Protein AF-A0A418B7U6-F1 (afdb_monomer_lite)

Foldseek 3Di:
DDDPVVVWFLQWAWDADLVRRDTDTQVVVPADRPQQCGRDPVVVQVVVQVVFQKKFWFAQACPVPFDWPDPVLHSDDDDQHAARWTWMAGADPQQFGKTKTKNQHCPPPLVLVPDPDDRSIDDSPPRPGSPPVDRMDMDMFAAGQVLVQLVLQLLLQNLTGFLLITPPCVVSGIHPSLLPPPCVPRSNSLNHNNVPRDHDAWDKDWGAGPPNGDIDIDTRHHRPDLDDPQLCVCVVVVHWDPQCQPDDDPDRHSDPDDPRDSVPQPDDQHDPDPVQDADPVRHHPDDNRDPDDRD

pLDDT: mean 74.55, std 20.21, range [31.58, 98.06]

Organism: NCBI:txid157072

Structure (mmCIF, N/CA/C/O backbone):
data_AF-A0A418B7U6-F1
#
_entry.id   AF-A0A418B7U6-F1
#
loop_
_atom_site.group_PDB
_atom_site.id
_atom_site.type_symbol
_atom_site.label_atom_id
_atom_site.label_alt_id
_atom_site.label_comp_id
_atom_site.label_asym_id
_atom_site.label_entity_id
_atom_site.label_seq_id
_atom_site.pdbx_PDB_ins_code
_atom_site.Cartn_x
_atom_site.Cartn_y
_atom_site.Cartn_z
_atom_site.occupancy
_atom_site.B_iso_or_equiv
_atom_site.auth_seq_id
_atom_site.auth_comp_id
_atom_site.auth_asym_id
_atom_site.auth_atom_id
_atom_site.pdbx_PDB_model_num
ATOM 1 N N . MET A 1 1 ? -16.652 -14.795 -24.280 1.00 36.53 1 MET A N 1
ATOM 2 C CA . MET A 1 1 ? -15.277 -14.368 -24.606 1.00 36.53 1 MET A CA 1
ATOM 3 C C . MET A 1 1 ? -15.411 -13.104 -25.413 1.00 36.53 1 MET A C 1
ATOM 5 O O . MET A 1 1 ? -15.865 -13.177 -26.546 1.00 36.53 1 MET A O 1
ATOM 9 N N . ASP A 1 2 ? -15.119 -11.969 -24.799 1.00 31.58 2 ASP A N 1
ATOM 10 C CA . ASP A 1 2 ? -15.288 -10.673 -25.453 1.00 31.58 2 ASP A CA 1
ATOM 11 C C . ASP A 1 2 ? -14.258 -10.501 -26.565 1.00 31.58 2 ASP A C 1
ATOM 13 O O . ASP A 1 2 ? -13.140 -11.033 -26.479 1.00 31.58 2 ASP A O 1
ATOM 17 N N . ALA A 1 3 ? -14.649 -9.788 -27.621 1.00 33.84 3 ALA A N 1
ATOM 18 C CA . ALA A 1 3 ? -13.766 -9.512 -28.742 1.00 33.84 3 ALA A CA 1
ATOM 19 C C . ALA A 1 3 ? -12.498 -8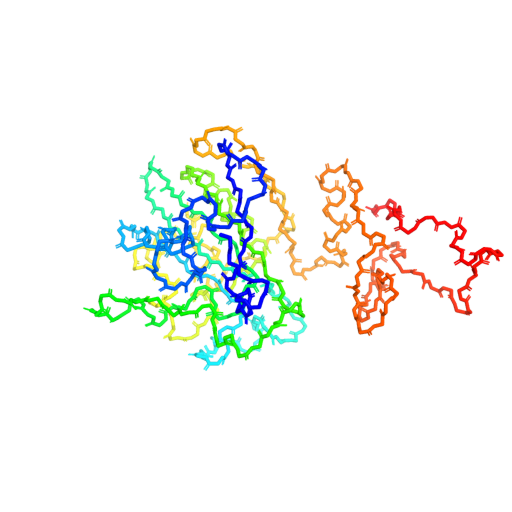.795 -28.228 1.00 33.84 3 ALA A C 1
ATOM 21 O O . ALA A 1 3 ? -12.595 -7.963 -27.324 1.00 33.84 3 ALA A O 1
ATOM 22 N N . PRO A 1 4 ? -11.302 -9.068 -28.787 1.00 38.28 4 PRO A N 1
ATOM 23 C CA . PRO A 1 4 ? -10.053 -8.398 -28.402 1.00 38.28 4 PRO A CA 1
ATOM 24 C C . PRO A 1 4 ? -10.154 -6.865 -28.388 1.00 38.28 4 PRO A C 1
ATOM 26 O O . PRO A 1 4 ? -9.435 -6.198 -27.651 1.00 38.28 4 PRO A O 1
ATOM 29 N N . GLU A 1 5 ? -11.087 -6.317 -29.166 1.00 36.34 5 GLU A N 1
ATOM 30 C CA . GLU A 1 5 ? -11.368 -4.894 -29.243 1.00 36.34 5 GLU A CA 1
ATOM 31 C C . GLU A 1 5 ? -12.156 -4.302 -28.061 1.00 36.34 5 GLU A C 1
ATOM 33 O O . GLU A 1 5 ? -12.198 -3.084 -27.937 1.00 36.34 5 GLU A O 1
ATOM 38 N N . GLU A 1 6 ? -12.743 -5.110 -27.178 1.00 37.28 6 GLU A N 1
ATOM 39 C CA . GLU A 1 6 ? -13.502 -4.644 -26.001 1.00 37.28 6 GLU A CA 1
ATOM 40 C C . GLU A 1 6 ? -12.658 -4.621 -24.713 1.00 37.28 6 GLU A C 1
ATOM 42 O O . GLU A 1 6 ? -13.115 -4.167 -23.666 1.00 37.28 6 GLU A O 1
ATOM 47 N N . ARG A 1 7 ? -11.390 -5.053 -24.781 1.00 43.69 7 ARG A N 1
ATOM 48 C CA . ARG A 1 7 ? -10.415 -5.006 -23.670 1.00 43.69 7 ARG A CA 1
ATOM 49 C C . ARG A 1 7 ? -9.748 -3.625 -23.506 1.00 43.69 7 ARG A C 1
ATOM 51 O O . ARG A 1 7 ? -8.732 -3.510 -22.830 1.00 43.69 7 ARG A O 1
ATOM 58 N N . LYS A 1 8 ? -10.304 -2.584 -24.141 1.00 39.34 8 LYS A N 1
ATOM 59 C CA . LYS A 1 8 ? -9.694 -1.260 -24.398 1.00 39.34 8 LYS A CA 1
ATOM 60 C C . LYS A 1 8 ? -9.838 -0.225 -23.261 1.00 39.34 8 LYS A C 1
ATOM 62 O O . LYS A 1 8 ? -9.786 0.976 -23.509 1.00 39.34 8 LYS A O 1
ATOM 67 N N . HIS A 1 9 ? -10.042 -0.652 -22.014 1.00 53.94 9 HIS A N 1
ATOM 68 C CA . HIS A 1 9 ? -10.147 0.264 -20.870 1.00 53.94 9 HIS A CA 1
ATOM 69 C C . HIS A 1 9 ? -9.228 -0.199 -19.734 1.00 53.94 9 HIS A C 1
ATOM 71 O O . HIS A 1 9 ? -9.274 -1.374 -19.359 1.00 53.94 9 HIS A O 1
ATOM 77 N N . GLY A 1 10 ? -8.423 0.719 -19.173 1.00 66.12 10 GLY A N 1
ATOM 78 C CA . GLY A 1 10 ? -7.358 0.490 -18.170 1.00 66.12 10 GLY A CA 1
ATOM 79 C C . GLY A 1 10 ? -7.794 -0.063 -16.803 1.00 66.12 10 GLY A C 1
ATOM 80 O O . GLY A 1 10 ? -7.081 0.073 -15.817 1.00 66.12 10 GLY A O 1
ATOM 81 N N . LEU A 1 11 ? -8.976 -0.674 -16.734 1.00 75.25 11 LEU A N 1
ATOM 82 C CA . LEU A 1 11 ? -9.589 -1.261 -15.543 1.00 75.25 11 LEU A CA 1
ATOM 83 C C . LEU A 1 11 ? -9.723 -2.788 -15.639 1.00 75.25 11 LEU A C 1
ATOM 85 O O . LEU A 1 11 ? -10.273 -3.413 -14.732 1.00 75.25 11 LEU A O 1
ATOM 89 N N . CYS A 1 12 ? -9.262 -3.393 -16.739 1.00 80.62 12 CYS A N 1
ATOM 90 C CA . CYS A 1 12 ? -9.121 -4.843 -16.856 1.00 80.62 12 CYS A CA 1
ATOM 91 C C . CYS A 1 12 ? -7.898 -5.312 -16.059 1.00 80.62 12 CYS A C 1
ATOM 93 O O . CYS A 1 12 ? -6.867 -4.643 -16.052 1.00 80.62 12 CYS A O 1
ATOM 95 N N . TYR A 1 13 ? -7.988 -6.476 -15.418 1.00 85.19 13 TYR A N 1
ATOM 96 C CA . TYR A 1 13 ? -6.919 -6.987 -14.560 1.00 85.19 13 TYR A CA 1
ATOM 97 C C . TYR A 1 13 ? -6.858 -8.513 -14.552 1.00 85.19 13 TYR A C 1
ATOM 99 O O . TYR A 1 13 ? -7.810 -9.216 -14.911 1.00 85.19 13 TYR A O 1
ATOM 107 N N . LEU A 1 14 ? -5.705 -9.014 -14.118 1.00 90.25 14 LEU A N 1
ATOM 108 C CA . LEU A 1 14 ? -5.541 -10.394 -13.694 1.00 90.25 14 LEU A CA 1
ATOM 109 C C . LEU A 1 14 ? -5.692 -10.467 -12.175 1.00 90.25 14 LEU A C 1
ATOM 111 O O . LEU A 1 14 ? -5.215 -9.593 -11.454 1.00 90.25 14 LEU A O 1
ATOM 115 N N . TYR A 1 15 ? -6.346 -11.518 -11.698 1.00 93.38 15 TYR A N 1
ATOM 116 C CA . TYR A 1 15 ? -6.628 -11.737 -10.287 1.00 93.38 15 TYR A CA 1
ATOM 117 C C . TYR A 1 15 ? -6.111 -13.096 -9.827 1.00 93.38 15 TYR A C 1
ATOM 119 O O . TYR A 1 15 ? -6.297 -14.108 -10.506 1.00 93.38 15 TYR A O 1
ATOM 127 N N . ALA A 1 16 ? -5.497 -13.106 -8.649 1.00 94.69 16 ALA A N 1
ATOM 128 C CA . ALA A 1 16 ? -5.144 -14.296 -7.894 1.00 94.69 16 ALA A CA 1
ATOM 129 C C . ALA A 1 16 ? -5.359 -14.016 -6.403 1.00 94.69 16 ALA A C 1
ATOM 131 O O . ALA A 1 16 ? -5.287 -12.870 -5.954 1.00 94.69 16 ALA A O 1
ATOM 132 N N . ASP A 1 17 ? -5.596 -15.075 -5.639 1.00 93.25 17 ASP A N 1
ATOM 133 C CA . ASP A 1 17 ? -5.752 -15.021 -4.189 1.00 93.25 17 ASP A CA 1
ATOM 134 C C . ASP A 1 17 ? -5.104 -16.251 -3.535 1.00 93.25 17 ASP A C 1
ATOM 136 O O . ASP A 1 17 ? -4.626 -17.158 -4.215 1.00 93.25 17 ASP A O 1
ATOM 140 N N . ALA A 1 18 ? -5.063 -16.293 -2.202 1.00 91.12 18 ALA A N 1
ATOM 141 C CA . ALA A 1 18 ? -4.419 -17.391 -1.479 1.00 91.12 18 ALA A CA 1
ATOM 142 C C . ALA A 1 18 ? -5.104 -18.762 -1.677 1.00 91.12 18 ALA A C 1
ATOM 144 O O . ALA A 1 18 ? -4.452 -19.791 -1.512 1.00 91.12 18 ALA A O 1
ATOM 145 N N . ASN A 1 19 ? -6.391 -18.793 -2.034 1.00 90.00 19 ASN A N 1
ATOM 146 C CA . ASN A 1 19 ? -7.126 -20.021 -2.349 1.00 90.00 19 ASN A CA 1
ATOM 147 C C . ASN A 1 19 ? -6.976 -20.414 -3.831 1.00 90.00 19 ASN A C 1
ATOM 149 O O . ASN A 1 19 ? -7.109 -21.587 -4.172 1.00 90.00 19 ASN A O 1
ATOM 153 N N . ASN A 1 20 ? -6.700 -19.446 -4.710 1.00 92.81 20 ASN A N 1
ATOM 154 C CA . ASN A 1 20 ? -6.510 -19.619 -6.148 1.00 92.81 20 ASN A CA 1
ATOM 155 C C . ASN A 1 20 ? -5.268 -18.831 -6.614 1.00 92.81 20 ASN A C 1
ATOM 157 O O . ASN A 1 20 ? -5.405 -17.726 -7.151 1.00 92.81 20 ASN A O 1
ATOM 161 N N . PRO A 1 21 ? -4.052 -19.383 -6.444 1.00 91.19 21 PRO A N 1
ATOM 162 C CA . PRO A 1 21 ? -2.797 -18.648 -6.636 1.00 91.19 21 PRO A CA 1
ATOM 163 C C . PRO A 1 21 ? -2.403 -18.442 -8.109 1.00 91.19 21 PRO A C 1
ATOM 165 O O . PRO A 1 21 ? -1.335 -17.911 -8.401 1.00 91.19 21 PRO A O 1
ATOM 168 N N . THR A 1 22 ? -3.237 -18.873 -9.054 1.00 94.62 22 THR A N 1
ATOM 169 C CA . THR A 1 22 ? -3.015 -18.669 -10.487 1.00 94.62 22 THR A CA 1
ATOM 170 C C . THR A 1 22 ? -3.731 -17.407 -10.945 1.00 94.62 22 THR A C 1
ATOM 172 O O . THR A 1 22 ? -4.933 -17.260 -10.724 1.00 94.62 22 THR A O 1
ATOM 175 N N . LEU A 1 23 ? -2.995 -16.526 -11.626 1.00 92.00 23 LEU A N 1
ATOM 176 C CA . LEU A 1 23 ? -3.558 -15.340 -12.263 1.00 92.00 23 LEU A CA 1
ATOM 177 C C . LEU A 1 23 ? -4.607 -15.745 -13.303 1.00 92.00 23 LEU A C 1
ATOM 179 O O . LEU A 1 23 ? -4.322 -16.497 -14.235 1.00 92.00 23 LEU A O 1
ATOM 183 N N . ARG A 1 24 ? -5.821 -15.226 -13.138 1.00 92.00 24 ARG A N 1
ATOM 184 C CA . ARG A 1 24 ? -6.962 -15.440 -14.034 1.00 92.00 24 ARG A CA 1
ATOM 185 C C . ARG A 1 24 ? -7.520 -14.102 -14.479 1.00 92.00 24 ARG A C 1
ATOM 187 O O . ARG A 1 24 ? -7.450 -13.124 -13.737 1.00 92.00 24 ARG A O 1
ATOM 194 N N . HIS A 1 25 ? -8.088 -14.050 -15.677 1.00 90.12 25 HIS A N 1
ATOM 195 C CA . HIS A 1 25 ? -8.781 -12.852 -16.126 1.00 90.12 25 HIS A CA 1
ATOM 196 C C . HIS A 1 25 ? -10.000 -12.597 -15.229 1.00 90.12 25 HIS A C 1
ATOM 198 O O . HIS A 1 25 ? -10.749 -13.521 -14.919 1.00 90.12 25 HIS A O 1
ATOM 204 N N . PHE A 1 26 ? -10.202 -11.350 -14.799 1.00 89.06 26 PHE A N 1
ATOM 205 C CA . PHE A 1 26 ? -11.222 -11.006 -13.802 1.00 89.06 26 PHE A CA 1
ATOM 206 C C . PHE A 1 26 ? -12.653 -11.445 -14.176 1.00 89.06 26 PHE A C 1
ATOM 208 O O . PHE A 1 26 ? -13.414 -11.879 -13.312 1.00 89.06 26 PHE A O 1
ATOM 215 N N . ARG A 1 27 ? -13.007 -11.421 -15.470 1.00 88.31 27 ARG A N 1
ATOM 216 C CA . ARG A 1 27 ? -14.320 -11.905 -15.939 1.00 88.31 27 ARG A CA 1
ATOM 217 C C . ARG A 1 27 ? -14.502 -13.413 -15.755 1.00 88.31 27 ARG A C 1
ATOM 219 O O . ARG A 1 27 ? -15.618 -13.855 -15.510 1.00 88.31 27 ARG A O 1
ATOM 226 N N . ASP A 1 28 ? -13.425 -14.197 -15.809 1.00 90.69 28 ASP A N 1
ATOM 227 C CA . ASP A 1 28 ? -13.490 -15.659 -15.648 1.00 90.69 28 ASP A CA 1
ATOM 228 C C . ASP A 1 28 ? -13.798 -16.061 -14.199 1.00 90.69 28 ASP A C 1
ATOM 230 O O . ASP A 1 28 ? -14.225 -17.184 -13.933 1.00 90.69 28 ASP A O 1
ATOM 234 N N . VAL A 1 29 ? -13.589 -15.141 -13.254 1.00 91.94 29 VAL A N 1
ATOM 235 C CA . VAL A 1 29 ? -13.897 -15.317 -11.829 1.00 91.94 29 VAL A CA 1
ATOM 236 C C . VAL A 1 29 ? -15.142 -14.537 -11.393 1.00 91.94 29 VAL A C 1
ATOM 238 O O . VAL A 1 29 ? -15.442 -14.481 -10.204 1.00 91.94 29 VAL A O 1
ATOM 241 N N . GLY A 1 30 ? -15.886 -13.970 -12.349 1.00 91.88 30 GLY A N 1
ATOM 242 C CA . GLY A 1 30 ? -17.162 -13.297 -12.104 1.00 91.88 30 GLY A CA 1
ATOM 243 C C . GLY A 1 30 ? -17.056 -11.892 -11.511 1.00 91.88 30 GLY A C 1
ATOM 244 O O . GLY A 1 30 ? -18.034 -11.424 -10.930 1.00 91.88 30 GLY A O 1
ATOM 245 N N . TYR A 1 31 ? -15.902 -11.228 -11.627 1.00 92.12 31 TYR A N 1
ATOM 246 C CA . TYR A 1 31 ? -15.744 -9.839 -11.196 1.00 92.12 31 TYR A CA 1
ATOM 247 C C . TYR A 1 31 ? -16.004 -8.829 -12.318 1.00 92.12 31 TYR A C 1
ATOM 249 O O . TYR A 1 31 ? -15.896 -9.135 -13.509 1.00 92.12 31 TYR A O 1
ATOM 257 N N . ASP A 1 32 ? -16.277 -7.598 -11.894 1.00 87.31 32 ASP A N 1
ATOM 258 C CA . ASP A 1 32 ? -16.393 -6.404 -12.721 1.00 87.31 32 ASP A CA 1
ATOM 259 C C . ASP A 1 32 ? -15.036 -5.701 -12.883 1.00 87.31 32 ASP A C 1
ATOM 261 O O . ASP A 1 32 ? -14.033 -6.065 -12.256 1.00 87.31 32 ASP A O 1
ATOM 265 N N . CYS A 1 33 ? -15.010 -4.680 -13.745 1.00 82.56 33 CYS A N 1
ATOM 266 C CA . CYS A 1 33 ? -13.860 -3.797 -13.926 1.00 82.56 33 CYS A CA 1
ATOM 267 C C . CYS A 1 33 ? -13.407 -3.197 -12.587 1.00 82.56 33 CYS A C 1
ATOM 269 O O . CYS A 1 33 ? -14.231 -2.813 -11.758 1.00 82.56 33 CYS A O 1
ATOM 271 N N . LEU A 1 34 ? -12.091 -3.087 -12.398 1.00 82.81 34 LEU A N 1
ATOM 272 C CA . LEU A 1 34 ? -11.502 -2.733 -11.111 1.00 82.81 34 LEU A CA 1
ATOM 273 C C . LEU A 1 34 ? -11.902 -1.326 -10.647 1.00 82.81 34 LEU A C 1
ATOM 275 O O . LEU A 1 34 ? -11.904 -0.376 -11.437 1.00 82.81 34 LEU A O 1
ATOM 279 N N . GLY A 1 35 ? -12.166 -1.183 -9.347 1.00 72.56 35 GLY A N 1
ATOM 280 C CA . GLY A 1 35 ? -12.318 0.111 -8.690 1.00 72.56 35 GLY A CA 1
ATOM 281 C C . GLY A 1 35 ? -13.448 0.959 -9.262 1.00 72.56 35 GLY A C 1
ATOM 282 O O . GLY A 1 35 ? -13.301 2.172 -9.362 1.00 72.56 35 GLY A O 1
ATOM 283 N N . GLN A 1 36 ? -14.545 0.328 -9.685 1.00 72.25 36 GLN A N 1
ATOM 284 C CA . GLN A 1 36 ? -15.771 1.019 -10.101 1.00 72.25 36 GLN A CA 1
ATOM 285 C C . GLN A 1 36 ? -16.805 1.103 -8.971 1.00 72.25 36 GLN A C 1
ATOM 287 O O . GLN A 1 36 ? -17.934 1.502 -9.220 1.00 72.25 36 GLN A O 1
ATOM 292 N N . GLY A 1 37 ? -16.463 0.669 -7.753 1.00 73.00 37 GLY A N 1
ATOM 293 C CA . GLY A 1 37 ? -17.433 0.544 -6.664 1.00 73.00 37 GLY A CA 1
ATOM 294 C C . GLY A 1 37 ? -18.315 -0.705 -6.781 1.00 73.00 37 GLY A C 1
ATOM 295 O O . GLY A 1 37 ? -19.071 -1.001 -5.859 1.00 73.00 37 GLY A O 1
ATOM 296 N N . GLY A 1 38 ? -18.183 -1.482 -7.860 1.00 80.00 38 GLY A N 1
ATOM 297 C CA . GLY A 1 38 ? -18.987 -2.666 -8.155 1.00 80.00 38 GLY A CA 1
ATOM 298 C C . GLY A 1 38 ? -18.485 -3.950 -7.492 1.00 80.00 38 GLY A C 1
ATOM 299 O O . GLY A 1 38 ? -17.924 -3.947 -6.383 1.00 80.00 38 GLY A O 1
ATOM 300 N N . ASN A 1 39 ? -18.720 -5.078 -8.168 1.00 88.25 39 ASN A N 1
ATOM 301 C CA . ASN A 1 39 ? -18.238 -6.382 -7.738 1.00 88.25 39 ASN A CA 1
ATOM 302 C C . ASN A 1 39 ? -16.780 -6.585 -8.173 1.00 88.25 39 ASN A C 1
ATOM 304 O O . ASN A 1 39 ? -16.496 -7.344 -9.095 1.00 88.25 39 ASN A O 1
ATOM 308 N N . ASP A 1 40 ? -15.849 -5.924 -7.492 1.00 90.00 40 ASP A N 1
ATOM 309 C CA . ASP A 1 40 ? -14.412 -6.123 -7.679 1.00 90.00 40 ASP A CA 1
ATOM 310 C C . ASP A 1 40 ? -13.677 -6.228 -6.328 1.00 90.00 40 ASP A C 1
ATOM 312 O O . ASP A 1 40 ? -14.141 -5.674 -5.322 1.00 90.00 40 ASP A O 1
ATOM 316 N N . PRO A 1 41 ? -12.538 -6.945 -6.260 1.00 91.81 41 PRO A N 1
ATOM 317 C CA . PRO A 1 41 ? -11.838 -7.197 -5.002 1.00 91.81 41 PRO A CA 1
ATOM 318 C C . PRO A 1 41 ? -11.444 -5.927 -4.245 1.00 91.81 41 PRO A C 1
ATOM 320 O O . PRO A 1 41 ? -11.514 -5.901 -3.020 1.00 91.81 41 PRO A O 1
ATOM 323 N N . VAL A 1 42 ? -11.053 -4.868 -4.956 1.00 89.38 42 VAL A N 1
ATOM 324 C CA . VAL A 1 42 ? -10.527 -3.640 -4.347 1.00 89.38 42 VAL A CA 1
ATOM 325 C C . VAL A 1 42 ? -11.653 -2.836 -3.718 1.00 89.38 42 VAL A C 1
ATOM 327 O O . VAL A 1 42 ? -11.532 -2.418 -2.563 1.00 89.38 42 VAL A O 1
ATOM 330 N N . SER A 1 43 ? -12.773 -2.677 -4.423 1.00 86.88 43 SER A N 1
ATOM 331 C CA . SER A 1 43 ? -13.962 -2.041 -3.857 1.00 86.88 43 SER A CA 1
ATOM 332 C C . SER A 1 43 ? -14.529 -2.845 -2.682 1.00 86.88 43 SER A C 1
ATOM 334 O O . SER A 1 43 ? -14.909 -2.251 -1.672 1.00 86.88 43 SER A O 1
ATOM 336 N N . HIS A 1 44 ? -14.510 -4.184 -2.732 1.00 90.12 44 HIS A N 1
ATOM 337 C CA . HIS A 1 44 ? -14.875 -5.020 -1.576 1.00 90.12 44 HIS A CA 1
ATOM 338 C C . HIS A 1 44 ? -13.941 -4.825 -0.379 1.00 90.12 44 HIS A C 1
ATOM 340 O O . HIS A 1 44 ? -14.418 -4.760 0.753 1.00 90.12 44 HIS A O 1
ATOM 346 N N . THR A 1 45 ? -12.630 -4.717 -0.602 1.00 92.31 45 THR A N 1
ATOM 347 C CA . THR A 1 45 ? -11.657 -4.442 0.464 1.00 92.31 45 THR A CA 1
ATOM 348 C C . THR A 1 45 ? -11.902 -3.077 1.096 1.00 92.31 45 THR A C 1
ATOM 350 O O . THR A 1 45 ? -12.057 -2.989 2.310 1.00 92.31 45 THR A O 1
ATOM 353 N N . LEU A 1 46 ? -12.001 -2.019 0.294 1.00 89.81 46 LEU A N 1
ATOM 354 C CA . LEU A 1 46 ? -12.120 -0.652 0.809 1.00 89.81 46 LEU A CA 1
ATOM 355 C C . LEU A 1 46 ? -13.461 -0.391 1.506 1.00 89.81 46 LEU A C 1
ATOM 357 O O . LEU A 1 46 ? -13.505 0.356 2.482 1.00 89.81 46 LEU A O 1
ATOM 361 N N . ARG A 1 47 ? -14.541 -1.078 1.105 1.00 88.94 47 ARG A N 1
ATOM 362 C CA . ARG A 1 47 ? -15.823 -1.041 1.831 1.00 88.94 47 ARG A CA 1
ATOM 363 C C . ARG A 1 47 ? -15.718 -1.503 3.284 1.00 88.94 47 ARG A C 1
ATOM 365 O O . ARG A 1 47 ? -16.517 -1.054 4.102 1.00 88.94 47 ARG A O 1
ATOM 372 N N . GLN A 1 48 ? -14.751 -2.357 3.629 1.00 89.69 48 GLN A N 1
ATOM 373 C CA . GLN A 1 48 ? -14.588 -2.837 5.007 1.00 89.69 48 GLN A CA 1
ATOM 374 C C . GLN A 1 48 ? -14.236 -1.699 5.976 1.00 89.69 48 GLN A C 1
ATOM 376 O O . GLN A 1 48 ? -14.619 -1.771 7.140 1.00 89.69 48 GLN A O 1
ATOM 381 N N . ALA A 1 49 ? -13.589 -0.626 5.502 1.00 90.00 49 ALA A N 1
ATOM 382 C CA . ALA A 1 49 ? -13.254 0.529 6.335 1.00 90.00 49 ALA A CA 1
ATOM 383 C C . ALA A 1 49 ? -14.487 1.257 6.895 1.00 90.00 49 ALA A C 1
ATOM 385 O O . ALA A 1 49 ? -14.408 1.824 7.979 1.00 90.00 49 ALA A O 1
ATOM 386 N N . ARG A 1 50 ? -15.640 1.192 6.209 1.00 85.81 50 ARG A N 1
ATOM 387 C CA . ARG A 1 50 ? -16.891 1.845 6.646 1.00 85.81 50 ARG A CA 1
ATOM 388 C C . ARG A 1 50 ? -17.387 1.341 8.001 1.00 85.81 50 ARG A C 1
ATOM 390 O O . ARG A 1 50 ? -18.031 2.083 8.729 1.00 85.81 50 ARG A O 1
ATOM 397 N N . ASN A 1 51 ? -17.080 0.085 8.318 1.00 87.81 51 ASN A N 1
ATOM 398 C CA . ASN A 1 51 ? -17.491 -0.566 9.559 1.00 87.81 51 ASN A CA 1
ATOM 399 C C . ASN A 1 51 ? -16.322 -0.760 10.533 1.00 87.81 51 ASN A C 1
ATOM 401 O O . ASN A 1 51 ? -16.498 -1.456 11.528 1.00 87.81 51 ASN A O 1
ATOM 405 N N . ALA A 1 52 ? -15.141 -0.211 10.232 1.00 93.62 52 ALA A N 1
ATOM 406 C CA . ALA A 1 52 ? -13.954 -0.361 11.062 1.00 93.62 52 ALA A CA 1
ATOM 407 C C . ALA A 1 52 ? -13.787 0.836 12.008 1.00 93.62 52 ALA A C 1
ATOM 409 O O . ALA A 1 52 ? -13.840 1.990 11.583 1.00 93.62 52 ALA A O 1
ATOM 410 N N . THR A 1 53 ? -13.493 0.560 13.275 1.00 95.88 53 THR A N 1
ATOM 411 C CA . THR A 1 53 ? -13.158 1.546 14.305 1.00 95.88 53 THR A CA 1
ATOM 412 C C . THR A 1 53 ? -11.876 2.281 13.943 1.00 95.88 53 THR A C 1
ATOM 414 O O . THR A 1 53 ? -11.814 3.505 14.048 1.00 95.88 53 THR A O 1
ATOM 417 N N . TYR A 1 54 ? -10.854 1.545 13.498 1.00 97.06 54 TYR A N 1
ATOM 418 C CA . TYR A 1 54 ? -9.569 2.111 13.115 1.00 97.06 54 TYR A CA 1
ATOM 419 C C . TYR A 1 54 ? -9.352 1.956 11.618 1.00 97.06 54 TYR A C 1
ATOM 421 O O . TYR A 1 54 ? -9.240 0.845 11.103 1.00 97.06 54 TYR A O 1
ATOM 429 N N . TRP A 1 55 ? -9.220 3.078 10.922 1.00 97.19 55 TRP A N 1
ATOM 430 C CA . TRP A 1 55 ? -8.816 3.102 9.522 1.00 97.19 55 TRP A CA 1
ATOM 431 C C . TRP A 1 55 ? -7.924 4.302 9.218 1.00 97.19 55 TRP A C 1
ATOM 433 O O . TRP A 1 55 ? -7.973 5.322 9.914 1.00 97.19 55 TRP A O 1
ATOM 443 N N . ALA A 1 56 ? -7.107 4.157 8.177 1.00 97.00 56 ALA A N 1
ATOM 444 C CA . ALA A 1 56 ? -6.335 5.236 7.580 1.00 97.00 56 ALA A CA 1
ATOM 445 C C . ALA A 1 56 ? -6.040 4.979 6.097 1.00 97.00 56 ALA A C 1
ATOM 447 O O . ALA A 1 56 ? -5.909 3.832 5.660 1.00 97.00 56 ALA A O 1
ATOM 448 N N . ILE A 1 57 ? -5.881 6.066 5.348 1.00 94.38 57 ILE A N 1
ATOM 449 C CA . ILE A 1 57 ? -5.417 6.099 3.960 1.00 94.38 57 ILE A CA 1
ATOM 450 C C . ILE A 1 57 ? -4.046 6.767 3.946 1.00 94.38 57 ILE A C 1
ATOM 452 O O . ILE A 1 57 ? -3.840 7.795 4.592 1.00 94.38 57 ILE A O 1
ATOM 456 N N . PHE A 1 58 ? -3.106 6.197 3.198 1.00 93.75 58 PHE A N 1
ATOM 457 C CA . PHE A 1 58 ? -1.807 6.811 2.952 1.00 93.75 58 PHE A CA 1
ATOM 458 C C . PHE A 1 58 ? -1.567 6.927 1.451 1.00 93.75 58 PHE A C 1
ATOM 460 O O . PHE A 1 58 ? -1.886 6.017 0.691 1.00 93.75 58 PHE A O 1
ATOM 467 N N . ASN A 1 59 ? -1.034 8.061 1.016 1.00 89.81 59 ASN A N 1
ATOM 468 C CA . ASN A 1 59 ? -0.664 8.330 -0.366 1.00 89.81 59 ASN A CA 1
ATOM 469 C C . ASN A 1 59 ? 0.276 9.530 -0.376 1.00 89.81 59 ASN A C 1
ATOM 471 O O . ASN A 1 59 ? 0.011 10.524 0.288 1.00 89.81 59 ASN A O 1
ATOM 475 N N . ASP A 1 60 ? 1.355 9.468 -1.138 1.00 85.00 60 ASP A N 1
ATOM 476 C CA . ASP A 1 60 ? 2.336 10.547 -1.232 1.00 85.00 60 ASP A CA 1
ATOM 477 C C . ASP A 1 60 ? 1.983 11.626 -2.279 1.00 85.00 60 ASP A C 1
ATOM 479 O O . ASP A 1 60 ? 2.637 12.673 -2.371 1.00 85.00 60 ASP A O 1
ATOM 483 N N . GLN A 1 61 ? 0.918 11.403 -3.055 1.00 80.06 61 GLN A N 1
ATOM 484 C CA . GLN A 1 61 ? 0.583 12.194 -4.238 1.00 80.06 61 GLN A CA 1
ATOM 485 C C . GLN A 1 61 ? -0.770 12.916 -4.182 1.00 80.06 61 GLN A C 1
ATOM 487 O O . GLN A 1 61 ? -1.221 13.381 -5.222 1.00 80.06 61 GLN A O 1
ATOM 492 N N . PHE A 1 62 ? -1.354 13.165 -3.001 1.00 76.25 62 PHE A N 1
ATOM 493 C CA . PHE A 1 62 ? -2.573 13.991 -2.855 1.00 76.25 62 PHE A CA 1
ATOM 494 C C . PHE A 1 62 ? -2.393 15.498 -3.156 1.00 76.25 62 PHE A C 1
ATOM 496 O O . PHE A 1 62 ? -3.213 16.325 -2.774 1.00 76.25 62 PHE A O 1
ATOM 503 N N . ASN A 1 63 ? -1.336 15.899 -3.865 1.00 65.38 63 ASN A N 1
ATOM 504 C CA . ASN A 1 63 ? -0.995 17.308 -4.107 1.00 65.38 63 ASN A CA 1
ATOM 505 C C . ASN A 1 63 ? -2.082 18.106 -4.843 1.00 65.38 63 ASN A C 1
ATOM 507 O O . ASN A 1 63 ? -2.128 19.322 -4.702 1.00 65.38 63 ASN A O 1
ATOM 511 N N . GLY A 1 64 ? -2.911 17.442 -5.656 1.00 61.41 64 GLY A N 1
ATOM 512 C CA . GLY A 1 64 ? -4.005 18.089 -6.387 1.00 61.41 64 GLY A CA 1
ATOM 513 C C . GLY A 1 64 ? -5.230 18.401 -5.525 1.00 61.41 64 GLY A C 1
ATOM 514 O O . GLY A 1 64 ? -6.079 19.176 -5.952 1.00 61.41 64 GLY A O 1
ATOM 515 N N . ILE A 1 65 ? -5.317 17.809 -4.329 1.00 62.22 65 ILE A N 1
ATOM 516 C CA . ILE A 1 65 ? -6.472 17.914 -3.425 1.00 62.22 65 ILE A CA 1
ATOM 517 C C . ILE A 1 65 ? -6.101 18.438 -2.028 1.00 62.22 65 ILE A C 1
ATOM 519 O O . ILE A 1 65 ? -6.991 18.708 -1.229 1.00 62.22 65 ILE A O 1
ATOM 523 N N . ALA A 1 66 ? -4.807 18.587 -1.728 1.00 63.44 66 ALA A N 1
ATOM 524 C CA . ALA A 1 66 ? -4.302 18.815 -0.379 1.00 63.44 66 ALA A CA 1
ATOM 525 C C . ALA A 1 66 ? -3.228 19.905 -0.305 1.00 63.44 66 ALA A C 1
ATOM 527 O O . ALA A 1 66 ? -2.228 19.857 -1.030 1.00 63.44 66 ALA A O 1
ATOM 528 N N . GLU A 1 67 ? -3.346 20.800 0.677 1.00 62.25 67 GLU A N 1
ATOM 529 C CA . GLU A 1 67 ? -2.202 21.582 1.151 1.00 62.25 67 GLU A CA 1
ATOM 530 C C . GLU A 1 67 ? -1.364 20.777 2.166 1.00 62.25 67 GLU A C 1
ATOM 532 O O . GLU A 1 67 ? -1.836 19.853 2.829 1.00 62.25 67 GLU A O 1
ATOM 537 N N . LYS A 1 68 ? -0.072 21.100 2.288 1.00 64.06 68 LYS A N 1
ATOM 538 C CA . LYS A 1 68 ? 0.898 20.356 3.119 1.00 64.06 68 LYS A CA 1
ATOM 539 C C . LYS A 1 68 ? 1.062 21.031 4.485 1.00 64.06 68 LYS A C 1
ATOM 541 O O . LYS A 1 68 ? 1.094 22.259 4.541 1.00 64.06 68 LYS A O 1
ATOM 546 N N . LEU A 1 69 ? 1.222 20.252 5.567 1.00 60.16 69 LEU A N 1
ATOM 547 C CA . LEU A 1 69 ? 1.496 20.802 6.913 1.00 60.16 69 LEU A CA 1
ATOM 548 C C . LEU A 1 69 ? 2.845 21.522 6.965 1.00 60.16 69 LEU A C 1
ATOM 550 O O . LEU A 1 69 ? 2.978 22.574 7.582 1.00 60.16 69 LEU A O 1
ATOM 554 N N . ASP A 1 70 ? 3.837 20.939 6.295 1.00 61.50 70 ASP A N 1
ATOM 555 C CA . ASP A 1 70 ? 5.204 21.433 6.227 1.00 61.50 70 ASP A CA 1
ATOM 556 C C . ASP A 1 70 ? 5.768 21.150 4.828 1.00 61.50 70 ASP A C 1
ATOM 558 O O . ASP A 1 70 ? 5.872 19.998 4.396 1.00 61.50 70 ASP A O 1
ATOM 562 N N . LYS A 1 71 ? 6.148 22.214 4.109 1.00 58.25 71 LYS A N 1
ATOM 563 C CA . LYS A 1 71 ? 6.748 22.135 2.766 1.00 58.25 71 LYS A CA 1
ATOM 564 C C . LYS A 1 71 ? 8.168 21.551 2.763 1.00 58.25 71 LYS A C 1
ATOM 566 O O . LYS A 1 71 ? 8.741 21.442 1.692 1.00 58.25 71 LYS A O 1
ATOM 571 N N . THR A 1 72 ? 8.743 21.198 3.912 1.00 52.66 72 THR A N 1
ATOM 572 C CA . THR A 1 72 ? 10.014 20.454 4.022 1.00 52.66 72 THR A CA 1
ATOM 573 C C . THR A 1 72 ? 9.804 18.964 4.309 1.00 52.66 72 THR A C 1
ATOM 575 O O . THR A 1 72 ? 10.730 18.168 4.190 1.00 52.66 72 THR A O 1
ATOM 578 N N . ARG A 1 73 ? 8.572 18.558 4.644 1.00 50.91 73 ARG A N 1
ATOM 579 C CA . ARG A 1 73 ? 8.162 17.156 4.860 1.00 50.91 73 ARG A CA 1
ATOM 580 C C . ARG A 1 73 ? 7.410 16.614 3.652 1.00 50.91 73 ARG A C 1
ATOM 582 O O . ARG A 1 73 ? 6.455 15.850 3.778 1.00 50.91 73 ARG A O 1
ATOM 589 N N . VAL A 1 74 ? 7.793 17.095 2.476 1.00 52.00 74 VAL A N 1
ATOM 590 C CA . VAL A 1 74 ? 7.057 16.867 1.242 1.00 52.00 74 VAL A CA 1
ATOM 591 C C . VAL A 1 74 ? 7.053 15.382 0.928 1.00 52.00 74 VAL A C 1
ATOM 593 O O . VAL A 1 74 ? 8.095 14.754 0.796 1.00 52.00 74 VAL A O 1
ATOM 596 N N . CYS A 1 75 ? 5.866 14.847 0.700 1.00 63.72 75 CYS A N 1
ATOM 597 C CA . CYS A 1 75 ? 5.687 13.516 0.134 1.00 63.72 75 CYS A CA 1
ATOM 598 C C . CYS A 1 75 ? 6.095 13.434 -1.353 1.00 63.72 75 CYS A C 1
ATOM 600 O O . CYS A 1 75 ? 6.086 12.377 -1.959 1.00 63.72 75 CYS A O 1
ATOM 602 N N . SER A 1 76 ? 6.450 14.566 -1.966 1.00 51.31 76 SER A N 1
ATOM 603 C CA . SER A 1 76 ? 6.648 14.698 -3.414 1.00 51.31 76 SER A CA 1
ATOM 604 C C . SER A 1 76 ? 7.540 15.888 -3.801 1.00 51.31 76 SER A C 1
ATOM 606 O O . SER A 1 76 ? 7.255 16.592 -4.765 1.00 51.31 76 SER A O 1
ATOM 608 N N . GLY A 1 77 ? 8.614 16.170 -3.057 1.00 42.03 77 GLY A N 1
ATOM 609 C CA . GLY A 1 77 ? 9.567 17.197 -3.497 1.00 42.03 77 GLY A CA 1
ATOM 610 C C . GLY A 1 77 ? 10.742 17.449 -2.558 1.00 42.03 77 GLY A C 1
ATOM 611 O O . GLY A 1 77 ? 10.531 17.882 -1.435 1.00 42.03 77 GLY A O 1
ATOM 612 N N . GLY A 1 78 ? 11.961 17.251 -3.068 1.00 46.50 78 GLY A N 1
ATOM 613 C CA . GLY A 1 78 ? 13.212 17.806 -2.534 1.00 46.50 78 GLY A CA 1
ATOM 614 C C . GLY A 1 78 ? 13.764 17.191 -1.238 1.00 46.50 78 GLY A C 1
ATOM 615 O O . GLY A 1 78 ? 13.160 17.302 -0.177 1.00 46.50 78 GLY A O 1
ATOM 616 N N . ASP A 1 79 ? 14.954 16.594 -1.360 1.00 47.91 79 ASP A N 1
ATOM 617 C CA . ASP A 1 79 ? 16.030 16.299 -0.387 1.00 47.91 79 ASP A CA 1
ATOM 618 C C . ASP A 1 79 ? 15.747 15.699 1.006 1.00 47.91 79 ASP A C 1
ATOM 620 O O . ASP A 1 79 ? 16.698 15.393 1.724 1.00 47.91 79 ASP A O 1
ATOM 624 N N . LEU A 1 80 ? 14.505 15.416 1.409 1.00 53.34 80 LEU A N 1
ATOM 625 C CA . LEU A 1 80 ? 14.213 14.696 2.663 1.00 53.34 80 LEU A CA 1
ATOM 626 C C . LEU A 1 80 ? 13.102 13.655 2.466 1.00 53.34 80 LEU A C 1
ATOM 628 O O . LEU A 1 80 ? 12.000 13.780 2.997 1.00 53.34 80 LEU A O 1
ATOM 632 N N . PHE A 1 81 ? 13.424 12.620 1.691 1.00 58.44 81 PHE A N 1
ATOM 633 C C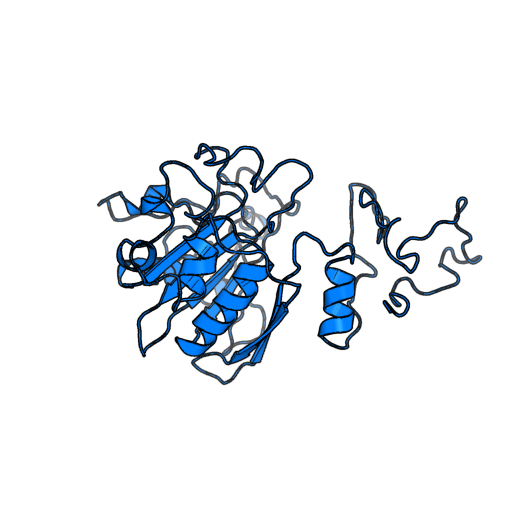A . PHE A 1 81 ? 12.522 11.575 1.200 1.00 58.44 81 PHE A CA 1
ATOM 634 C C . PHE A 1 81 ? 11.579 10.986 2.279 1.00 58.44 81 PHE A C 1
ATOM 636 O O . PHE A 1 81 ? 12.019 10.464 3.308 1.00 58.44 81 PHE A O 1
ATOM 643 N N . ASN A 1 82 ? 10.271 11.066 2.026 1.00 68.00 82 ASN A N 1
ATOM 644 C CA . ASN A 1 82 ? 9.230 10.216 2.618 1.00 68.00 82 ASN A CA 1
ATOM 645 C C . ASN A 1 82 ? 8.880 9.124 1.594 1.00 68.00 82 ASN A C 1
ATOM 647 O O . ASN A 1 82 ? 9.068 9.341 0.399 1.00 68.00 82 ASN A O 1
ATOM 651 N N . ALA A 1 83 ? 8.382 7.963 2.023 1.00 76.00 83 ALA A N 1
ATOM 652 C CA . ALA A 1 83 ? 8.114 6.868 1.091 1.00 76.00 83 ALA A CA 1
ATOM 653 C C . ALA A 1 83 ? 7.102 7.228 -0.010 1.00 76.00 83 ALA A C 1
ATOM 655 O O . ALA A 1 83 ? 6.009 7.725 0.267 1.00 76.00 83 ALA A O 1
ATOM 656 N N . HIS A 1 84 ? 7.433 6.842 -1.246 1.00 84.00 84 HIS A N 1
ATOM 657 C CA . HIS A 1 84 ? 6.507 6.789 -2.377 1.00 84.00 84 HIS A CA 1
ATOM 658 C C . HIS A 1 84 ? 5.589 5.572 -2.258 1.00 84.00 84 HIS A C 1
ATOM 660 O O . HIS A 1 84 ? 5.789 4.543 -2.903 1.00 84.00 84 HIS A O 1
ATOM 666 N N . ALA A 1 85 ? 4.608 5.662 -1.368 1.00 89.88 85 ALA A N 1
ATOM 667 C CA . ALA A 1 85 ? 3.744 4.548 -1.016 1.00 89.88 85 ALA A CA 1
ATOM 668 C C . ALA A 1 85 ? 2.292 4.997 -0.890 1.00 89.88 85 ALA A C 1
ATOM 670 O O . ALA A 1 85 ? 1.993 6.102 -0.433 1.00 89.88 85 ALA A O 1
ATOM 671 N N . LYS A 1 86 ? 1.387 4.107 -1.307 1.00 92.75 86 LYS A N 1
ATOM 672 C CA . LYS A 1 86 ? -0.044 4.383 -1.396 1.00 92.75 86 LYS A CA 1
ATOM 673 C C . LYS A 1 86 ? -0.848 3.166 -0.971 1.00 92.75 86 LYS A C 1
ATOM 675 O O . LYS A 1 86 ? -0.427 2.026 -1.192 1.00 92.75 86 LYS A O 1
ATOM 680 N N . GLY A 1 87 ? -2.002 3.394 -0.362 1.00 94.75 87 GLY A N 1
ATOM 681 C CA . GLY A 1 87 ? -2.811 2.310 0.159 1.00 94.75 87 GLY A CA 1
ATOM 682 C C . GLY A 1 87 ? -3.747 2.716 1.280 1.00 94.75 87 GLY A C 1
ATOM 683 O O . GLY A 1 87 ? -4.017 3.891 1.520 1.00 94.75 87 GLY A O 1
ATOM 684 N N . ALA A 1 88 ? -4.262 1.699 1.959 1.00 96.12 88 ALA A N 1
ATOM 685 C CA . ALA A 1 88 ? -5.166 1.864 3.082 1.00 96.12 88 ALA A CA 1
ATOM 686 C C . ALA A 1 88 ? -5.008 0.725 4.085 1.00 96.12 88 ALA A C 1
ATOM 688 O O . ALA A 1 88 ? -4.598 -0.386 3.747 1.00 96.12 88 ALA A O 1
ATOM 689 N N . VAL A 1 89 ? -5.391 1.001 5.322 1.00 98.06 89 VAL A N 1
ATOM 690 C CA . VAL A 1 89 ? -5.484 0.022 6.400 1.00 98.06 89 VAL A CA 1
ATOM 691 C C . VAL A 1 89 ? -6.807 0.227 7.117 1.00 98.06 89 VAL A C 1
ATOM 693 O O . VAL A 1 89 ? -7.197 1.365 7.374 1.00 98.06 89 VAL A O 1
ATOM 696 N N . ALA A 1 90 ? -7.489 -0.862 7.453 1.00 97.50 90 ALA A N 1
ATOM 697 C CA . ALA A 1 90 ? -8.629 -0.821 8.358 1.00 97.50 90 ALA A CA 1
ATOM 698 C C . ALA A 1 90 ? -8.651 -2.074 9.224 1.00 97.50 90 ALA A C 1
ATOM 700 O O . ALA A 1 90 ? -8.347 -3.166 8.737 1.00 97.50 90 ALA A O 1
ATOM 701 N N . PHE A 1 91 ? -8.971 -1.918 10.504 1.00 97.31 91 PHE A N 1
ATOM 702 C CA . PHE A 1 91 ? -8.918 -3.002 11.472 1.00 97.31 91 PHE A CA 1
ATOM 703 C C . PHE A 1 91 ? -9.741 -2.724 12.724 1.00 97.31 91 PHE A C 1
ATOM 705 O O . PHE A 1 91 ? -10.075 -1.588 13.058 1.00 97.31 91 PHE A O 1
ATOM 712 N N . GLU A 1 92 ? -9.996 -3.808 13.441 1.00 95.69 92 GLU A N 1
ATOM 713 C CA . GLU A 1 92 ? -10.586 -3.810 14.768 1.00 95.69 92 GLU A CA 1
ATOM 714 C C . GLU A 1 92 ? -9.629 -4.427 15.788 1.00 95.69 92 GLU A C 1
ATOM 716 O O . GLU A 1 92 ? -8.873 -5.353 15.447 1.00 95.69 92 GLU A O 1
ATOM 721 N N . PRO A 1 93 ? -9.707 -4.007 17.065 1.00 89.88 93 PRO A N 1
ATOM 722 C CA . PRO A 1 93 ? -9.079 -4.738 18.151 1.00 89.88 93 PRO A CA 1
ATOM 723 C C . PRO A 1 93 ? -9.543 -6.193 18.141 1.00 89.88 93 PRO A C 1
ATOM 725 O O . PRO A 1 93 ? -10.710 -6.487 17.870 1.00 89.88 93 PRO A O 1
ATOM 728 N N . SER A 1 94 ? -8.645 -7.117 18.460 1.00 87.81 94 SER A N 1
ATOM 729 C CA . SER A 1 94 ? -8.848 -8.571 18.544 1.00 87.81 94 SER A CA 1
ATOM 730 C C . SER A 1 94 ? -9.216 -9.308 17.250 1.00 87.81 94 SER A C 1
ATOM 732 O O . SER A 1 94 ? -8.872 -10.482 17.118 1.00 87.81 94 SER A O 1
ATOM 734 N N . THR A 1 95 ? -9.866 -8.665 16.275 1.00 92.19 95 THR A N 1
ATOM 735 C CA . THR A 1 95 ? -10.281 -9.338 15.031 1.00 92.19 95 THR A CA 1
ATOM 736 C C . THR A 1 95 ? -9.391 -9.001 13.836 1.00 92.19 95 THR A C 1
ATOM 738 O O . THR A 1 95 ? -9.412 -9.737 12.845 1.00 92.19 95 THR A O 1
ATOM 741 N N . GLY A 1 96 ? -8.545 -7.971 13.938 1.00 95.38 96 GLY A N 1
ATOM 742 C CA . GLY A 1 96 ? -7.652 -7.557 12.861 1.00 95.38 96 GLY A CA 1
ATOM 743 C C . GLY A 1 96 ? -8.413 -6.899 11.714 1.00 95.38 96 GLY A C 1
ATOM 744 O O . GLY A 1 96 ? -9.432 -6.249 11.931 1.00 95.38 96 GLY A O 1
ATOM 745 N N . GLY A 1 97 ? -7.919 -7.052 10.490 1.00 96.50 97 GLY A N 1
ATOM 746 C CA . GLY A 1 97 ? -8.523 -6.418 9.324 1.00 96.50 97 GLY A CA 1
ATOM 747 C C . GLY A 1 97 ? -7.701 -6.606 8.060 1.00 96.50 97 GLY A C 1
ATOM 748 O O . GLY A 1 97 ? -7.207 -7.709 7.799 1.00 96.50 97 GLY A O 1
ATOM 749 N N . TYR A 1 98 ? -7.570 -5.540 7.273 1.00 96.81 98 TYR A N 1
ATOM 750 C CA . TYR A 1 98 ? -6.831 -5.558 6.017 1.00 96.81 98 TYR A CA 1
ATOM 751 C C . TYR A 1 98 ? -5.748 -4.483 5.956 1.00 96.81 98 TYR A C 1
ATOM 753 O O . TYR A 1 98 ? -5.856 -3.407 6.546 1.00 96.81 98 TYR A O 1
ATOM 761 N N . VAL A 1 99 ? -4.730 -4.776 5.154 1.00 97.50 99 VAL A N 1
ATOM 762 C CA . VAL A 1 99 ? -3.793 -3.802 4.598 1.00 97.50 99 VAL A CA 1
ATOM 763 C C . VAL A 1 99 ? -3.868 -3.907 3.080 1.00 97.50 99 VAL A C 1
ATOM 765 O O . VAL A 1 99 ? -3.794 -5.003 2.526 1.00 97.50 99 VAL A O 1
ATOM 768 N N . LEU A 1 100 ? -4.021 -2.769 2.415 1.00 96.62 100 LEU A N 1
ATOM 769 C CA . LEU A 1 100 ? -3.986 -2.617 0.968 1.00 96.62 100 LEU A CA 1
ATOM 770 C C . LEU A 1 100 ? -2.772 -1.769 0.603 1.00 96.62 100 LEU A C 1
ATOM 772 O O . LEU A 1 100 ? -2.627 -0.660 1.111 1.00 96.62 100 LEU A O 1
ATOM 776 N N . GLN A 1 101 ? -1.950 -2.267 -0.313 1.00 95.38 101 GLN A N 1
ATOM 777 C CA . GLN A 1 101 ? -0.919 -1.498 -0.998 1.00 95.38 101 GLN A CA 1
ATOM 778 C C . GLN A 1 101 ? -1.311 -1.339 -2.468 1.00 95.38 101 GLN A C 1
ATOM 780 O O . GLN A 1 101 ? -1.778 -2.284 -3.106 1.00 95.38 101 GLN A O 1
ATOM 785 N N . THR A 1 102 ? -1.112 -0.142 -3.004 1.00 91.19 102 THR A N 1
ATOM 786 C CA . THR A 1 102 ? -1.339 0.190 -4.411 1.00 91.19 102 THR A CA 1
ATOM 787 C C . THR A 1 102 ? -0.233 1.114 -4.902 1.00 91.19 102 THR A C 1
ATOM 789 O O . THR A 1 102 ? 0.399 1.820 -4.117 1.00 91.19 102 THR A O 1
ATOM 792 N N . SER A 1 103 ? 0.003 1.123 -6.206 1.00 85.94 103 SER A N 1
ATOM 793 C CA . SER A 1 103 ? 0.871 2.100 -6.868 1.00 85.94 103 SER A CA 1
ATOM 794 C C . SER A 1 103 ? 0.093 3.280 -7.473 1.00 85.94 103 SER A C 1
ATOM 796 O O . SER A 1 103 ? 0.700 4.239 -7.941 1.00 85.94 103 SER A O 1
ATOM 798 N N . THR A 1 104 ? -1.245 3.259 -7.406 1.00 83.94 104 THR A N 1
ATOM 799 C CA . THR A 1 104 ? -2.121 4.219 -8.103 1.00 83.94 104 THR A CA 1
ATOM 800 C C . THR A 1 104 ? -2.149 5.594 -7.408 1.00 83.94 104 THR A C 1
ATOM 802 O O . THR A 1 104 ? -2.625 5.681 -6.273 1.00 83.94 104 THR A O 1
ATOM 805 N N . PRO A 1 105 ? -1.682 6.686 -8.048 1.00 79.19 105 PRO A N 1
ATOM 806 C CA . PRO A 1 105 ? -1.731 8.044 -7.492 1.00 79.19 105 PRO A CA 1
ATOM 807 C C . PRO A 1 105 ? -3.151 8.503 -7.157 1.00 79.19 105 PRO A C 1
ATOM 809 O O . PRO A 1 105 ? -4.101 8.103 -7.824 1.00 79.19 105 PRO A O 1
ATOM 812 N N . ASN A 1 106 ? -3.296 9.358 -6.137 1.00 77.31 106 ASN A N 1
ATOM 813 C CA . ASN A 1 106 ? -4.595 9.867 -5.659 1.00 77.31 106 ASN A CA 1
ATOM 814 C C . ASN A 1 106 ? -5.626 8.781 -5.294 1.00 77.31 106 ASN A C 1
ATOM 816 O O . ASN A 1 106 ? -6.814 9.068 -5.186 1.00 77.31 106 ASN A O 1
ATOM 820 N N . PHE A 1 107 ? -5.181 7.540 -5.091 1.00 81.75 107 PHE A N 1
ATOM 821 C CA . PHE A 1 107 ? -6.030 6.408 -4.764 1.00 81.75 107 PHE A CA 1
ATOM 822 C C . PHE A 1 107 ? -5.488 5.645 -3.538 1.00 81.75 107 PHE A C 1
ATOM 824 O O . PHE A 1 107 ? -4.278 5.412 -3.453 1.00 81.75 107 PHE A O 1
ATOM 831 N N . PRO A 1 108 ? -6.344 5.202 -2.600 1.00 84.31 108 PRO A N 1
ATOM 832 C CA . PRO A 1 108 ? -7.779 5.497 -2.507 1.00 84.31 108 PRO A CA 1
ATOM 833 C C . PRO A 1 108 ? -8.070 6.998 -2.355 1.00 84.31 108 PRO A C 1
ATOM 835 O O . PRO A 1 108 ? -7.277 7.706 -1.739 1.00 84.31 108 PRO A O 1
ATOM 838 N N . ASP A 1 109 ? -9.175 7.474 -2.935 1.00 78.69 109 ASP A N 1
ATOM 839 C CA . ASP A 1 109 ? -9.584 8.882 -2.845 1.00 78.69 109 ASP A CA 1
ATOM 840 C C . ASP A 1 109 ? -10.246 9.153 -1.479 1.00 78.69 109 ASP A C 1
ATOM 842 O O . ASP A 1 109 ? -11.313 8.595 -1.201 1.00 78.69 109 ASP A O 1
ATOM 846 N N . PRO A 1 110 ? -9.655 10.006 -0.624 1.00 77.38 110 PRO A N 1
ATOM 847 C CA . PRO A 1 110 ? -10.155 10.252 0.724 1.00 77.38 110 PRO A CA 1
ATOM 848 C C . PRO A 1 110 ? -11.373 11.193 0.763 1.00 77.38 110 PRO A C 1
ATOM 850 O O . PRO A 1 110 ? -12.034 11.291 1.793 1.00 77.38 110 PRO A O 1
ATOM 853 N N . THR A 1 111 ? -11.703 11.886 -0.333 1.00 67.94 111 THR A N 1
ATOM 854 C CA . THR A 1 111 ? -12.797 12.878 -0.374 1.00 67.94 111 THR A CA 1
ATOM 855 C C . THR A 1 111 ? -14.186 12.237 -0.451 1.00 67.94 111 THR A C 1
ATOM 857 O O . THR A 1 111 ? -15.179 12.835 -0.036 1.00 67.94 111 THR A O 1
ATOM 860 N N . THR A 1 112 ? -14.258 10.984 -0.901 1.00 57.12 112 THR A N 1
ATOM 861 C CA . THR A 1 112 ? -15.519 10.244 -1.077 1.00 57.12 112 THR A CA 1
ATOM 862 C C . THR A 1 112 ? -16.090 9.649 0.205 1.00 57.12 112 THR A C 1
ATOM 864 O O . THR A 1 112 ? -17.268 9.322 0.248 1.00 57.12 112 THR A O 1
ATOM 867 N N . ALA A 1 113 ? -15.322 9.585 1.297 1.00 50.25 113 ALA A N 1
ATOM 868 C CA . ALA A 1 113 ? -15.815 9.081 2.583 1.00 50.25 113 ALA A CA 1
ATOM 869 C C . ALA A 1 113 ? -16.925 9.950 3.222 1.00 50.25 113 ALA A C 1
ATOM 871 O O . ALA A 1 113 ? -17.470 9.573 4.256 1.00 50.25 113 ALA A O 1
ATOM 872 N N . THR A 1 114 ? -17.251 11.106 2.628 1.00 44.44 114 THR A N 1
ATOM 873 C CA . THR A 1 114 ? -18.191 12.102 3.174 1.00 44.44 114 THR A CA 1
ATOM 874 C C . THR A 1 114 ? -19.508 12.240 2.398 1.00 44.44 114 THR A C 1
ATOM 876 O O . THR A 1 114 ? -20.350 13.040 2.803 1.00 44.44 114 THR A O 1
ATOM 879 N N . SER A 1 115 ? -19.734 11.489 1.311 1.00 41.50 115 SER A N 1
ATOM 880 C CA . SER A 1 115 ? -21.019 11.526 0.596 1.00 41.50 115 SER A CA 1
ATOM 881 C C . SER A 1 115 ? -21.986 10.457 1.113 1.00 41.50 115 SER A C 1
ATOM 883 O O . SER A 1 115 ? -21.716 9.270 1.037 1.00 41.50 115 SER A O 1
ATOM 885 N N . ASP A 1 116 ? -23.162 10.864 1.594 1.00 42.00 116 ASP A N 1
ATOM 886 C CA . ASP A 1 116 ? -24.269 9.971 1.988 1.00 42.00 116 ASP A CA 1
ATOM 887 C C . ASP A 1 116 ? -25.006 9.336 0.779 1.00 42.00 116 ASP A C 1
ATOM 889 O O . ASP A 1 116 ? -26.155 8.900 0.885 1.00 42.00 116 ASP A O 1
ATOM 893 N N . ILE A 1 117 ? -24.389 9.302 -0.409 1.00 42.09 117 ILE A N 1
ATOM 894 C CA . ILE A 1 117 ? -25.051 8.932 -1.668 1.00 42.09 117 ILE A CA 1
ATOM 895 C C . ILE A 1 117 ? -24.372 7.705 -2.269 1.00 42.09 117 ILE A C 1
ATOM 897 O O . ILE A 1 117 ? -23.725 7.817 -3.296 1.00 42.09 117 ILE A O 1
ATOM 901 N N . GLY A 1 118 ? -24.581 6.543 -1.640 1.00 41.53 118 GLY A N 1
ATOM 902 C CA . GLY A 1 118 ? -24.755 5.207 -2.245 1.00 41.53 118 GLY A CA 1
ATOM 903 C C . GLY A 1 118 ? -23.757 4.642 -3.272 1.00 41.53 118 GLY A C 1
ATOM 904 O O . GLY A 1 118 ? -23.893 3.470 -3.609 1.00 41.53 118 GLY A O 1
ATOM 905 N N . ASP A 1 119 ? -22.781 5.406 -3.751 1.00 48.03 119 ASP A N 1
ATOM 906 C CA . ASP A 1 119 ? -21.884 5.085 -4.866 1.00 48.03 119 ASP A CA 1
ATOM 907 C C . ASP A 1 119 ? -20.540 5.827 -4.684 1.00 48.03 119 ASP A C 1
ATOM 909 O O . ASP A 1 119 ? -19.975 6.438 -5.591 1.00 48.03 119 ASP A O 1
ATOM 913 N N . ASP A 1 120 ? -20.040 5.808 -3.442 1.00 45.09 120 ASP A N 1
ATOM 914 C CA . ASP A 1 120 ? -18.916 6.623 -2.947 1.00 45.09 120 ASP A CA 1
ATOM 915 C C . ASP A 1 120 ? -17.533 6.103 -3.376 1.00 45.09 120 ASP A C 1
ATOM 917 O O . ASP A 1 120 ? -16.599 6.046 -2.575 1.00 45.09 120 ASP A O 1
ATOM 921 N N . PHE A 1 121 ? -17.386 5.642 -4.615 1.00 51.16 121 PHE A N 1
ATOM 922 C CA . PHE A 1 121 ? -16.105 5.150 -5.106 1.00 51.16 121 PHE A CA 1
ATOM 923 C C . PHE A 1 121 ? -15.725 5.833 -6.416 1.00 51.16 121 PHE A C 1
ATOM 925 O O . PHE A 1 121 ? -16.346 5.609 -7.454 1.00 51.16 121 PHE A O 1
ATOM 932 N N . VAL A 1 122 ? -14.673 6.662 -6.392 1.00 53.12 122 VAL A N 1
ATOM 933 C CA . VAL A 1 122 ? -14.108 7.200 -7.635 1.00 53.12 122 VAL A CA 1
ATOM 934 C C . VAL A 1 122 ? -13.478 6.045 -8.406 1.00 53.12 122 VAL A C 1
ATOM 936 O O . VAL A 1 122 ? -12.684 5.271 -7.866 1.00 53.12 122 VAL A O 1
ATOM 939 N N . ARG A 1 123 ? -13.826 5.961 -9.695 1.00 56.91 123 ARG A N 1
ATOM 940 C CA . ARG A 1 123 ? -13.100 5.186 -10.715 1.00 56.91 123 ARG A CA 1
ATOM 941 C C . ARG A 1 123 ? -11.597 5.396 -10.501 1.00 56.91 123 ARG A C 1
ATOM 943 O O . ARG A 1 123 ? -11.245 6.523 -10.199 1.00 56.91 123 ARG A O 1
ATOM 950 N N . LEU A 1 124 ? -10.733 4.382 -10.641 1.00 63.28 124 LEU A N 1
ATOM 951 C CA . LEU A 1 124 ? -9.255 4.437 -10.467 1.00 63.28 124 LEU A CA 1
ATOM 952 C C . LEU A 1 124 ? -8.523 5.573 -11.251 1.00 63.28 124 LEU A C 1
ATOM 954 O O . LEU A 1 124 ? -7.674 5.319 -12.104 1.00 63.28 124 LEU A O 1
ATOM 958 N N . GLY A 1 125 ? -8.831 6.840 -10.973 1.00 50.66 125 GLY A N 1
ATOM 959 C CA . GLY A 1 125 ? -8.517 8.004 -11.797 1.00 50.66 125 GLY A CA 1
ATOM 960 C C . GLY A 1 125 ? -9.215 8.024 -13.168 1.00 50.66 125 GLY A C 1
ATOM 961 O O . GLY A 1 125 ? -9.867 7.068 -13.596 1.00 50.66 125 GLY A O 1
ATOM 962 N N . CYS A 1 126 ? -9.061 9.141 -13.887 1.00 42.00 126 CYS A N 1
ATOM 963 C CA . CYS A 1 126 ? -9.468 9.277 -15.286 1.00 42.00 126 CYS A CA 1
ATOM 964 C C . CYS A 1 126 ? -8.630 8.345 -16.182 1.00 42.00 126 CYS A C 1
ATOM 966 O O . CYS A 1 126 ? -7.506 8.676 -16.550 1.00 42.00 126 CYS A O 1
ATOM 968 N N . GLN A 1 127 ? -9.174 7.188 -16.558 1.00 51.84 127 GLN A N 1
ATOM 969 C CA . GLN A 1 127 ? -8.573 6.292 -17.552 1.00 51.84 127 GLN A CA 1
ATOM 970 C C . GLN A 1 127 ? -8.997 6.751 -18.954 1.00 51.84 127 GLN A C 1
ATOM 972 O O . GLN A 1 127 ? -9.985 6.259 -19.500 1.00 51.84 127 GLN A O 1
ATOM 977 N N . HIS A 1 128 ? -8.304 7.751 -19.505 1.00 42.59 128 HIS A N 1
ATOM 978 C CA . HIS A 1 128 ? -8.609 8.271 -20.844 1.00 42.59 128 HIS A CA 1
ATOM 979 C C . HIS A 1 128 ? -8.012 7.438 -21.989 1.00 42.59 128 HIS A C 1
ATOM 981 O O . HIS A 1 128 ? -8.495 7.579 -23.107 1.00 42.59 128 HIS A O 1
ATOM 987 N N . ASP A 1 129 ? -7.058 6.536 -21.723 1.00 43.38 129 ASP A N 1
ATOM 988 C CA . ASP A 1 129 ? -6.331 5.800 -22.766 1.00 43.38 129 ASP A CA 1
ATOM 989 C C . ASP A 1 129 ? -5.971 4.348 -22.396 1.00 43.38 129 ASP A C 1
ATOM 991 O O . ASP A 1 129 ? -5.993 3.939 -21.231 1.00 43.38 129 ASP A O 1
ATOM 995 N N . ASN A 1 130 ? -5.601 3.575 -23.428 1.00 47.12 130 ASN A N 1
ATOM 996 C CA . ASN A 1 130 ? -4.958 2.257 -23.356 1.00 47.12 130 ASN A CA 1
ATOM 997 C C . ASN A 1 130 ? -3.543 2.365 -22.756 1.00 47.12 130 ASN A C 1
ATOM 999 O O . ASN A 1 130 ? -2.549 2.136 -23.445 1.00 47.12 130 ASN A O 1
ATOM 1003 N N . ASN A 1 131 ? -3.418 2.718 -21.480 1.00 47.66 131 ASN A N 1
ATOM 1004 C CA . ASN A 1 131 ? -2.104 2.890 -20.868 1.00 47.66 131 ASN A CA 1
ATOM 1005 C C . ASN A 1 131 ? -1.517 1.565 -20.375 1.00 47.66 131 ASN A C 1
ATOM 1007 O O . ASN A 1 131 ? -1.470 1.289 -19.179 1.00 47.66 131 ASN A O 1
ATOM 1011 N N . VAL A 1 132 ? -0.971 0.783 -21.315 1.00 47.62 132 VAL A N 1
ATOM 1012 C CA . VAL A 1 132 ? 0.113 -0.172 -21.000 1.00 47.62 132 VAL A CA 1
ATOM 1013 C C . VAL A 1 132 ? 1.275 0.563 -20.310 1.00 47.62 132 VAL A C 1
ATOM 1015 O O . VAL A 1 132 ? 1.934 -0.013 -19.452 1.00 47.62 132 VAL A O 1
ATOM 1018 N N . GLU A 1 133 ? 1.458 1.853 -20.619 1.00 49.38 133 GLU A N 1
ATOM 1019 C CA . GLU A 1 133 ? 2.466 2.755 -20.042 1.00 49.38 133 GLU A CA 1
ATOM 1020 C C . GLU A 1 133 ? 2.384 2.887 -18.510 1.00 49.38 133 GLU A C 1
ATOM 1022 O O . GLU A 1 133 ? 3.399 3.110 -17.861 1.00 49.38 133 GLU A O 1
ATOM 1027 N N . TYR A 1 134 ? 1.205 2.683 -17.908 1.00 67.06 134 TYR A N 1
ATOM 1028 C CA . TYR A 1 134 ? 1.011 2.842 -16.462 1.00 67.06 134 TYR A CA 1
ATOM 1029 C C . TYR A 1 134 ? 0.247 1.671 -15.840 1.00 67.06 134 TYR A C 1
ATOM 1031 O O . TYR A 1 134 ? -0.620 1.884 -14.988 1.00 67.06 134 TYR A O 1
ATOM 1039 N N . ALA A 1 135 ? 0.561 0.432 -16.231 1.00 72.44 135 ALA A N 1
ATOM 1040 C CA . ALA A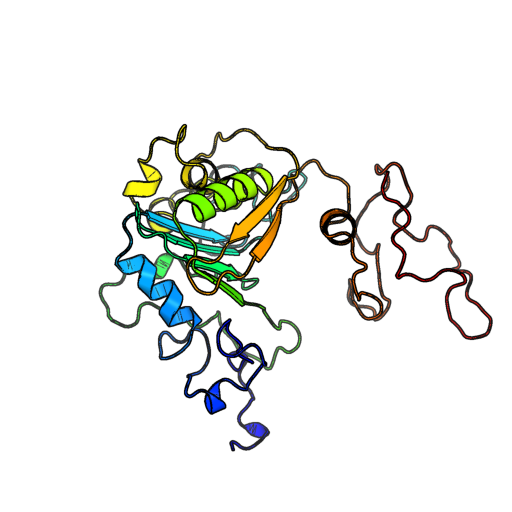 1 135 ? 0.039 -0.747 -15.543 1.00 72.44 135 ALA A CA 1
ATOM 1041 C C . ALA A 1 135 ? 0.363 -0.683 -14.036 1.00 72.44 135 ALA A C 1
ATOM 1043 O O . ALA A 1 135 ? 1.503 -0.458 -13.632 1.00 72.44 135 ALA A O 1
ATOM 1044 N N . GLN A 1 136 ? -0.657 -0.859 -13.197 1.00 81.62 136 GLN A N 1
ATOM 1045 C CA . GLN A 1 136 ? -0.544 -0.754 -11.742 1.00 81.62 136 GLN A CA 1
ATOM 1046 C C . GLN A 1 136 ? -0.617 -2.136 -11.092 1.00 81.62 136 GLN A C 1
ATOM 1048 O O . GLN A 1 136 ? -1.195 -3.070 -11.650 1.00 81.62 136 GLN A O 1
ATOM 1053 N N . HIS A 1 137 ? -0.086 -2.254 -9.876 1.00 86.75 137 HIS A N 1
ATOM 1054 C CA . HIS A 1 137 ? -0.273 -3.435 -9.038 1.00 86.75 137 HIS A CA 1
ATOM 1055 C C . HIS A 1 137 ? -1.017 -3.064 -7.757 1.00 86.75 137 HIS A C 1
ATOM 1057 O O . HIS A 1 137 ? -0.845 -1.978 -7.199 1.00 86.75 137 HIS A O 1
ATOM 1063 N N . LEU A 1 138 ? -1.854 -3.988 -7.290 1.00 92.12 138 LEU A N 1
ATOM 1064 C CA . LEU A 1 138 ? -2.559 -3.878 -6.022 1.00 92.12 138 LEU A CA 1
ATOM 1065 C C . LEU A 1 138 ? -2.373 -5.178 -5.252 1.00 92.12 138 LEU A C 1
ATOM 1067 O O . LEU A 1 138 ? -2.529 -6.267 -5.803 1.00 92.12 138 LEU A O 1
ATOM 1071 N N . PHE A 1 139 ? -2.036 -5.055 -3.974 1.00 95.38 139 PHE A N 1
ATOM 1072 C CA . PHE A 1 139 ? -1.815 -6.188 -3.088 1.00 95.38 139 PHE A CA 1
ATOM 1073 C C . PHE A 1 139 ? -2.580 -5.980 -1.786 1.00 95.38 139 PHE A C 1
ATOM 1075 O O . PHE A 1 139 ? -2.351 -5.013 -1.059 1.00 95.38 139 PHE A O 1
ATOM 1082 N N . GLY A 1 140 ? -3.516 -6.887 -1.513 1.00 95.25 140 GLY A N 1
ATOM 1083 C CA . GLY A 1 140 ? -4.324 -6.897 -0.301 1.00 95.25 140 GLY A CA 1
ATOM 1084 C C . GLY A 1 140 ? -3.939 -8.065 0.596 1.00 95.25 140 GLY A C 1
ATOM 1085 O O . GLY A 1 140 ? -3.807 -9.196 0.132 1.00 95.25 140 GLY A O 1
ATOM 1086 N N . MET A 1 141 ? -3.800 -7.805 1.890 1.00 95.62 141 MET A N 1
ATOM 1087 C CA . MET A 1 141 ? -3.522 -8.829 2.894 1.00 95.62 141 MET A CA 1
ATOM 1088 C C . MET A 1 141 ? -4.500 -8.714 4.058 1.00 95.62 141 MET A C 1
ATOM 1090 O O . MET A 1 141 ? -4.727 -7.627 4.585 1.00 95.62 141 MET A O 1
ATOM 1094 N N . SER A 1 142 ? -5.070 -9.849 4.469 1.00 96.00 142 SER A N 1
ATOM 1095 C CA . SER A 1 142 ? -5.865 -9.942 5.695 1.00 96.00 142 SER A CA 1
ATOM 1096 C C . SER A 1 142 ? -4.963 -10.350 6.853 1.00 96.00 142 SER A C 1
ATOM 1098 O O . SER A 1 142 ? -4.318 -11.401 6.801 1.00 96.00 142 SER A O 1
ATOM 1100 N N . LEU A 1 143 ? -4.914 -9.522 7.893 1.00 96.62 143 LEU A N 1
ATOM 1101 C CA . LEU A 1 143 ? -3.975 -9.637 9.006 1.00 96.62 143 LEU A CA 1
ATOM 1102 C C . LEU A 1 143 ? -4.710 -9.577 10.347 1.00 96.62 143 LEU A C 1
ATOM 1104 O O . LEU A 1 143 ? -5.730 -8.902 10.482 1.00 96.62 143 LEU A O 1
ATOM 1108 N N . ALA A 1 144 ? -4.176 -10.276 11.346 1.00 96.19 144 ALA A N 1
ATOM 1109 C CA . ALA A 1 144 ? -4.571 -10.088 12.737 1.00 96.19 144 ALA A CA 1
ATOM 1110 C C . ALA A 1 144 ? -4.018 -8.756 13.287 1.00 96.19 144 ALA A C 1
ATOM 1112 O O . ALA A 1 144 ? -3.141 -8.133 12.686 1.00 96.19 144 ALA A O 1
ATOM 1113 N N . GLU A 1 145 ? -4.551 -8.291 14.417 1.00 94.25 145 GLU A N 1
ATOM 1114 C CA . GLU A 1 145 ? -4.191 -6.989 15.000 1.00 94.25 145 GLU A CA 1
ATOM 1115 C C . GLU A 1 145 ? -2.687 -6.873 15.312 1.00 94.25 145 GLU A C 1
ATOM 1117 O O . GLU A 1 145 ? -2.065 -5.846 15.047 1.00 94.25 145 GLU A O 1
ATOM 1122 N N . ASP A 1 146 ? -2.082 -7.933 15.844 1.00 94.62 146 ASP A N 1
ATOM 1123 C CA . ASP A 1 146 ? -0.650 -8.006 16.146 1.00 94.62 146 ASP A CA 1
ATOM 1124 C C . ASP A 1 146 ? 0.211 -7.861 14.882 1.00 94.62 146 ASP A C 1
ATOM 1126 O O . ASP A 1 146 ? 1.149 -7.061 14.854 1.00 94.62 146 ASP A O 1
ATOM 1130 N N . ALA A 1 147 ? -0.160 -8.552 13.805 1.00 96.44 147 ALA A N 1
ATOM 1131 C CA . ALA A 1 147 ? 0.475 -8.429 12.499 1.00 96.44 147 ALA A CA 1
ATOM 1132 C C . ALA A 1 147 ? 0.336 -7.008 11.923 1.00 96.44 147 ALA A C 1
ATOM 1134 O O . ALA A 1 147 ? 1.296 -6.472 11.370 1.00 96.44 147 ALA A O 1
ATOM 1135 N N . ILE A 1 148 ? -0.815 -6.354 12.098 1.00 97.00 148 ILE A N 1
ATOM 1136 C CA . ILE A 1 148 ? -1.020 -4.958 11.675 1.00 97.00 148 ILE A CA 1
ATOM 1137 C C . ILE A 1 148 ? -0.137 -3.999 12.482 1.00 97.00 148 ILE A C 1
ATOM 1139 O O . ILE A 1 148 ? 0.458 -3.081 11.915 1.00 97.00 148 ILE A O 1
ATOM 1143 N N . LYS A 1 149 ? 0.028 -4.226 13.791 1.00 95.25 149 LYS A N 1
ATOM 1144 C CA . LYS A 1 149 ? 0.962 -3.443 14.620 1.00 95.25 149 LYS A CA 1
ATOM 1145 C C . LYS A 1 149 ? 2.407 -3.605 14.151 1.00 95.25 149 LYS A C 1
ATOM 1147 O O . LYS A 1 149 ? 3.130 -2.611 14.103 1.00 95.25 149 LYS A O 1
ATOM 1152 N N . ILE A 1 150 ? 2.812 -4.816 13.763 1.00 96.19 150 ILE A N 1
ATOM 1153 C CA . ILE A 1 150 ? 4.133 -5.081 13.173 1.00 96.19 150 ILE A CA 1
ATOM 1154 C C . ILE A 1 150 ? 4.298 -4.318 11.847 1.00 96.19 150 ILE A C 1
ATOM 1156 O O . ILE A 1 150 ? 5.320 -3.664 11.646 1.00 96.19 150 ILE A O 1
ATOM 1160 N N . MET A 1 151 ? 3.283 -4.314 10.974 1.00 96.81 151 MET A N 1
ATOM 1161 C CA . MET A 1 151 ? 3.305 -3.499 9.748 1.00 96.81 151 MET A CA 1
ATOM 1162 C C . MET A 1 151 ? 3.460 -2.003 10.059 1.00 96.81 151 MET A C 1
ATOM 1164 O O . MET A 1 151 ? 4.278 -1.332 9.432 1.00 96.81 151 MET A O 1
ATOM 1168 N N . GLY A 1 152 ? 2.759 -1.497 11.080 1.00 95.69 152 GLY A N 1
ATOM 1169 C CA . GLY A 1 152 ? 2.881 -0.110 11.541 1.00 95.69 152 GLY A CA 1
ATOM 1170 C C . GLY A 1 152 ? 4.299 0.282 11.975 1.00 95.69 152 GLY A C 1
ATOM 1171 O O . GLY A 1 152 ? 4.732 1.401 11.712 1.00 95.69 152 GLY A O 1
ATOM 1172 N N . GLN A 1 153 ? 5.063 -0.640 12.570 1.00 93.38 153 GLN A N 1
ATOM 1173 C CA . GLN A 1 153 ? 6.478 -0.400 12.897 1.00 93.38 153 GLN A CA 1
ATOM 1174 C C . GLN A 1 153 ? 7.325 -0.206 11.632 1.00 93.38 153 GLN A C 1
ATOM 1176 O O . GLN A 1 153 ? 8.167 0.690 11.584 1.00 93.38 153 GLN A O 1
ATOM 1181 N N . GLY A 1 154 ? 7.065 -1.004 10.592 1.00 94.56 154 GLY A N 1
ATOM 1182 C CA . GLY A 1 154 ? 7.690 -0.846 9.280 1.00 94.56 154 GLY A CA 1
ATOM 1183 C C . GLY A 1 154 ? 7.329 0.484 8.614 1.00 94.56 154 GLY A C 1
ATOM 1184 O O . GLY A 1 154 ? 8.201 1.209 8.137 1.00 94.56 154 GLY A O 1
ATOM 1185 N N . TRP A 1 155 ? 6.055 0.870 8.659 1.00 95.25 155 TRP A N 1
ATOM 1186 C CA . TRP A 1 155 ? 5.590 2.154 8.124 1.00 95.25 155 TRP A CA 1
ATOM 1187 C C . TRP A 1 155 ? 6.221 3.365 8.803 1.00 95.25 155 TRP A C 1
ATOM 1189 O O . TRP A 1 155 ? 6.451 4.375 8.139 1.00 95.25 155 TRP A O 1
ATOM 1199 N N . GLN A 1 156 ? 6.562 3.262 10.091 1.00 91.56 156 GLN A N 1
ATOM 1200 C CA . GLN A 1 156 ? 7.312 4.311 10.779 1.00 91.56 156 GLN A CA 1
ATOM 1201 C C . GLN A 1 156 ? 8.716 4.504 10.173 1.00 91.56 156 GLN A C 1
ATOM 1203 O O . GLN A 1 156 ? 9.174 5.640 10.061 1.00 91.56 156 GLN A O 1
ATOM 1208 N N . ALA A 1 157 ? 9.393 3.426 9.756 1.00 91.31 157 ALA A N 1
ATOM 1209 C CA . ALA A 1 157 ? 10.680 3.515 9.056 1.00 91.31 157 ALA A CA 1
ATOM 1210 C C . ALA A 1 157 ? 10.533 4.148 7.669 1.00 91.31 157 ALA A C 1
ATOM 1212 O O . ALA A 1 157 ? 11.285 5.060 7.328 1.00 91.31 157 ALA A O 1
ATOM 1213 N N . ALA A 1 158 ? 9.512 3.731 6.917 1.00 90.50 158 ALA A N 1
ATOM 1214 C CA . ALA A 1 158 ? 9.215 4.269 5.591 1.00 90.50 158 ALA A CA 1
ATOM 1215 C C . ALA A 1 158 ? 8.717 5.728 5.608 1.00 90.50 158 ALA A C 1
ATOM 1217 O O . ALA A 1 158 ? 8.830 6.425 4.603 1.00 90.50 158 ALA A O 1
ATOM 1218 N N . ARG A 1 159 ? 8.174 6.203 6.740 1.00 89.00 159 ARG A N 1
ATOM 1219 C CA . ARG A 1 159 ? 7.556 7.534 6.886 1.00 89.00 159 ARG A CA 1
ATOM 1220 C C . ARG A 1 159 ? 6.447 7.749 5.855 1.00 89.00 159 ARG A C 1
ATOM 1222 O O . ARG A 1 159 ? 6.535 8.616 4.988 1.00 89.00 159 ARG A O 1
ATOM 1229 N N . LEU A 1 160 ? 5.423 6.899 5.932 1.00 91.50 160 LEU A N 1
ATOM 1230 C CA . LEU A 1 160 ? 4.263 6.984 5.046 1.00 91.50 160 LEU A CA 1
ATOM 1231 C C . LEU A 1 160 ? 3.545 8.332 5.170 1.00 91.50 160 LEU A C 1
ATOM 1233 O O . LEU A 1 160 ? 3.479 8.928 6.245 1.00 91.50 160 LEU A O 1
ATOM 1237 N N . CYS A 1 161 ? 2.956 8.768 4.060 1.00 89.50 161 CYS A N 1
ATOM 1238 C CA . CYS A 1 161 ? 2.228 10.024 3.964 1.00 89.50 161 CYS A CA 1
ATOM 1239 C C . CYS A 1 161 ? 0.732 9.840 4.173 1.00 89.50 161 CYS A C 1
ATOM 1241 O O . CYS A 1 161 ? 0.058 9.238 3.345 1.00 89.50 161 CYS A O 1
ATOM 1243 N N . SER A 1 162 ? 0.218 10.365 5.281 1.00 92.75 162 SER A N 1
ATOM 1244 C CA . SER A 1 162 ? -1.190 10.296 5.675 1.00 92.75 162 SER A CA 1
ATOM 1245 C C . SER A 1 162 ? -1.553 11.555 6.485 1.00 92.75 162 SER A C 1
ATOM 1247 O O . SER A 1 162 ? -1.040 12.645 6.207 1.00 92.75 162 SER A O 1
ATOM 1249 N N . ALA A 1 163 ? -2.425 11.435 7.488 1.00 92.06 163 ALA A N 1
ATOM 1250 C CA . ALA A 1 163 ? -2.824 12.522 8.381 1.00 92.06 163 ALA A CA 1
ATOM 1251 C C . ALA A 1 163 ? -1.623 13.204 9.070 1.00 92.06 163 ALA A C 1
ATOM 1253 O O . ALA A 1 163 ? -1.675 14.386 9.370 1.00 92.06 163 ALA A O 1
ATOM 1254 N N . ASN A 1 164 ? -0.509 12.500 9.260 1.00 90.00 164 ASN A N 1
ATOM 1255 C CA . ASN A 1 164 ? 0.742 13.048 9.794 1.00 90.00 164 ASN A CA 1
ATOM 1256 C C . ASN A 1 164 ? 1.405 14.151 8.933 1.00 90.00 164 ASN A C 1
ATOM 1258 O O . ASN A 1 164 ? 2.282 14.868 9.432 1.00 90.00 164 ASN A O 1
ATOM 1262 N N . HIS A 1 165 ? 1.066 14.268 7.642 1.00 86.62 165 HIS A N 1
ATOM 1263 C CA . HIS A 1 165 ? 1.796 15.110 6.682 1.00 86.62 165 HIS A CA 1
ATOM 1264 C C . HIS A 1 165 ? 0.910 16.065 5.863 1.00 86.62 165 HIS A C 1
ATOM 1266 O O . HIS A 1 165 ? 1.408 17.095 5.390 1.00 86.62 165 HIS A O 1
ATOM 1272 N N . TYR A 1 166 ? -0.392 15.794 5.744 1.00 83.88 166 TYR A N 1
ATOM 1273 C CA . TYR A 1 166 ? -1.334 16.658 5.023 1.00 83.88 166 TYR A CA 1
ATOM 1274 C C . TYR A 1 166 ? -2.088 17.614 5.943 1.00 83.88 166 TYR A C 1
ATOM 1276 O O . TYR A 1 166 ? -2.554 17.242 7.018 1.00 83.88 166 TYR A O 1
ATOM 1284 N N . ARG A 1 167 ? -2.206 18.872 5.509 1.00 80.50 167 ARG A N 1
ATOM 1285 C CA . ARG A 1 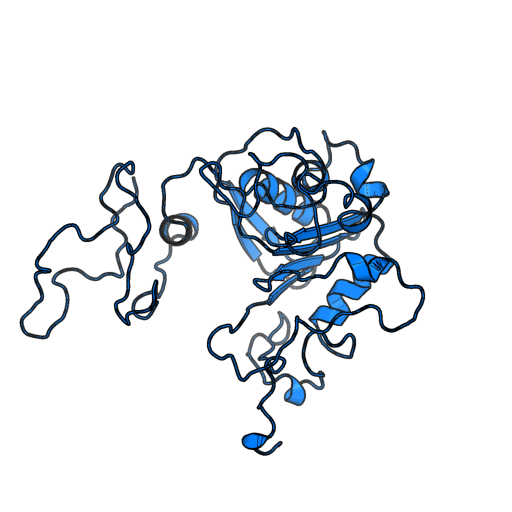167 ? -2.907 19.918 6.252 1.00 80.50 167 ARG A CA 1
ATOM 1286 C C . ARG A 1 167 ? -4.398 19.821 5.969 1.00 80.50 167 ARG A C 1
ATOM 1288 O O . ARG A 1 167 ? -4.785 19.559 4.839 1.00 80.50 167 ARG A O 1
ATOM 1295 N N . ASP A 1 168 ? -5.213 20.016 7.003 1.00 81.31 168 ASP A N 1
ATOM 1296 C CA . ASP A 1 168 ? -6.679 20.090 6.910 1.00 81.31 168 ASP A CA 1
ATOM 1297 C C . ASP A 1 168 ? -7.355 18.869 6.242 1.00 81.31 168 ASP A C 1
ATOM 1299 O O . ASP A 1 168 ? -8.511 18.930 5.843 1.00 81.31 168 ASP A O 1
ATOM 1303 N N . MET A 1 169 ? -6.659 17.725 6.180 1.00 83.69 169 MET A N 1
ATOM 1304 C CA . MET A 1 169 ? -7.178 16.454 5.646 1.00 83.69 169 MET A CA 1
ATOM 1305 C C . MET A 1 169 ? -7.184 15.313 6.666 1.00 83.69 169 MET A C 1
ATOM 1307 O O . MET A 1 169 ? -7.504 14.178 6.323 1.00 83.69 169 MET A O 1
ATOM 1311 N N . HIS A 1 170 ? -6.824 15.584 7.921 1.00 88.75 170 HIS A N 1
ATOM 1312 C CA . HIS A 1 170 ? -6.682 14.554 8.953 1.00 88.75 170 HIS A CA 1
ATOM 1313 C C . HIS A 1 170 ? -7.941 13.683 9.082 1.00 88.75 170 HIS A C 1
ATOM 1315 O O . HIS A 1 170 ? -7.829 12.465 9.168 1.00 88.75 170 HIS A O 1
ATOM 1321 N N . GLU A 1 171 ? -9.126 14.296 9.043 1.00 89.44 171 GLU A N 1
ATOM 1322 C CA . GLU A 1 171 ? -10.418 13.607 9.166 1.00 89.44 171 GLU A CA 1
ATOM 1323 C C . GLU A 1 171 ? -10.776 12.760 7.937 1.00 89.44 171 GLU A C 1
ATOM 1325 O O . GLU A 1 171 ? -11.492 11.772 8.064 1.00 89.44 171 GLU A O 1
ATOM 1330 N N . LEU A 1 172 ? -10.239 13.104 6.764 1.00 87.19 172 LEU A N 1
ATOM 1331 C CA . LEU A 1 172 ? -10.419 12.345 5.523 1.00 87.19 172 LEU A CA 1
ATOM 1332 C C . LEU A 1 172 ? -9.418 11.184 5.408 1.00 87.19 172 LEU A C 1
ATOM 1334 O O . LEU A 1 172 ? -9.660 10.209 4.702 1.00 87.19 172 LEU A O 1
ATOM 1338 N N . LEU A 1 173 ? -8.271 11.292 6.084 1.00 91.69 173 LEU A N 1
ATOM 1339 C CA . LEU A 1 173 ? -7.153 10.354 5.961 1.00 91.69 173 LEU A CA 1
ATOM 1340 C C . LEU A 1 173 ? -7.060 9.353 7.108 1.00 91.69 173 LEU A C 1
ATOM 1342 O O . LEU A 1 173 ? -6.366 8.348 6.962 1.00 91.69 173 LEU A O 1
ATOM 1346 N N . ALA A 1 174 ? -7.735 9.598 8.228 1.00 95.12 174 ALA A N 1
ATOM 1347 C CA . ALA A 1 174 ? -7.770 8.676 9.350 1.00 95.12 174 ALA A CA 1
ATOM 1348 C C . ALA A 1 174 ? -9.058 8.807 10.172 1.00 95.12 174 ALA A C 1
ATOM 1350 O O . ALA A 1 174 ? -9.526 9.908 10.475 1.00 95.12 174 ALA A O 1
ATOM 1351 N N . SER A 1 175 ? -9.558 7.654 10.623 1.00 95.69 175 SER A N 1
ATOM 1352 C CA . SER A 1 175 ? -10.659 7.553 11.589 1.00 95.69 175 SER A CA 1
ATOM 1353 C C . SER A 1 175 ? -10.420 8.403 12.836 1.00 95.69 175 SER A C 1
ATOM 1355 O O . SER A 1 175 ? -9.285 8.559 13.297 1.00 95.69 175 SER A O 1
ATOM 1357 N N . ASP A 1 176 ? -11.506 8.886 13.439 1.00 95.12 176 ASP A N 1
ATOM 1358 C CA . ASP A 1 176 ? -11.441 9.639 14.691 1.00 95.12 176 ASP A CA 1
ATOM 1359 C C . ASP A 1 176 ? -10.767 8.845 15.821 1.00 95.12 176 ASP A C 1
ATOM 1361 O O . ASP A 1 176 ? -9.876 9.358 16.498 1.00 95.12 176 ASP A O 1
ATOM 1365 N N . ALA A 1 177 ? -11.098 7.557 15.949 1.00 96.06 177 ALA A N 1
ATOM 1366 C CA . ALA A 1 177 ? -10.506 6.688 16.960 1.00 96.06 177 ALA A CA 1
ATOM 1367 C C . ALA A 1 177 ? -8.993 6.499 16.770 1.00 96.06 177 ALA A C 1
ATOM 1369 O O . ALA A 1 177 ? -8.257 6.462 17.755 1.00 96.06 177 ALA A O 1
ATOM 1370 N N . LEU A 1 178 ? -8.501 6.402 15.526 1.00 96.56 178 LEU A N 1
ATOM 1371 C CA . LEU A 1 178 ? -7.061 6.300 15.268 1.00 96.56 178 LEU A CA 1
ATOM 1372 C C . LEU A 1 178 ? -6.342 7.625 15.540 1.00 96.56 178 LEU A C 1
ATOM 1374 O O . LEU A 1 178 ? -5.240 7.606 16.087 1.00 96.56 178 LEU A O 1
ATOM 1378 N N . ARG A 1 179 ? -6.964 8.764 15.202 1.00 95.25 179 ARG A N 1
ATOM 1379 C CA . ARG A 1 179 ? -6.402 10.097 15.478 1.00 95.25 179 ARG A CA 1
ATOM 1380 C C . ARG A 1 179 ? -6.253 10.377 16.973 1.00 95.25 179 ARG A C 1
ATOM 1382 O O . ARG A 1 179 ? -5.311 11.058 17.367 1.00 95.25 179 ARG A O 1
ATOM 1389 N N . HIS A 1 180 ? -7.146 9.820 17.787 1.00 94.88 180 HIS A N 1
ATOM 1390 C CA . HIS A 1 180 ? -7.144 9.961 19.244 1.00 94.88 180 HIS A CA 1
ATOM 1391 C C . HIS A 1 180 ? -6.545 8.757 19.991 1.00 94.88 180 HIS A C 1
ATOM 1393 O O . HIS A 1 180 ? -6.592 8.713 21.222 1.00 94.88 180 HIS A O 1
ATOM 1399 N N . ALA A 1 181 ? -5.979 7.774 19.285 1.00 90.50 181 ALA A N 1
ATOM 1400 C CA . ALA A 1 181 ? -5.313 6.641 19.918 1.00 90.50 181 ALA A CA 1
ATOM 1401 C C . ALA A 1 181 ? -4.060 7.096 20.689 1.00 90.50 181 ALA A C 1
ATOM 1403 O O . ALA A 1 181 ? -3.384 8.043 20.284 1.00 90.50 181 ALA A O 1
ATOM 1404 N N . ASP A 1 182 ? -3.693 6.393 21.772 1.00 88.62 182 ASP A N 1
ATOM 1405 C CA . ASP A 1 182 ? -2.414 6.654 22.448 1.00 88.62 182 ASP A CA 1
ATOM 1406 C C . ASP A 1 182 ? -1.254 6.313 21.497 1.00 88.62 182 ASP A C 1
ATOM 1408 O O . ASP A 1 182 ? -0.883 5.148 21.306 1.00 88.62 182 ASP A O 1
ATOM 1412 N N . LEU A 1 183 ? -0.675 7.361 20.904 1.00 84.25 183 LEU A N 1
ATOM 1413 C CA . LEU A 1 183 ? 0.413 7.297 19.928 1.00 84.25 183 LEU A CA 1
ATOM 1414 C C . LEU A 1 183 ? 1.655 6.579 20.469 1.00 84.25 183 LEU A C 1
ATOM 1416 O O . LEU A 1 183 ? 2.462 6.091 19.680 1.00 84.25 183 LEU A O 1
ATOM 1420 N N . ARG A 1 184 ? 1.814 6.470 21.797 1.00 74.12 184 ARG A N 1
ATOM 1421 C CA . ARG A 1 184 ? 2.933 5.739 22.416 1.00 74.12 184 ARG A CA 1
ATOM 1422 C C . ARG A 1 184 ? 2.768 4.225 22.334 1.00 74.12 184 ARG A C 1
ATOM 1424 O O . ARG A 1 184 ? 3.758 3.505 22.444 1.00 74.12 184 ARG A O 1
ATOM 1431 N N . HIS A 1 185 ? 1.541 3.737 22.153 1.00 80.50 185 HIS A N 1
ATOM 1432 C CA . HIS A 1 185 ? 1.218 2.311 22.226 1.00 80.50 185 HIS A CA 1
ATOM 1433 C C . HIS A 1 185 ? 0.649 1.728 20.930 1.00 80.50 185 HIS A C 1
ATOM 1435 O O . HIS A 1 185 ? 0.548 0.504 20.825 1.00 80.50 185 HIS A O 1
ATOM 1441 N N . HIS A 1 186 ? 0.323 2.556 19.932 1.00 91.69 186 HIS A N 1
ATOM 1442 C CA . HIS A 1 186 ? -0.237 2.083 18.668 1.00 91.69 186 HIS A CA 1
ATOM 1443 C C . HIS A 1 186 ? 0.646 2.441 17.455 1.00 91.69 186 HIS A C 1
ATOM 1445 O O . HIS A 1 186 ? 0.477 3.519 16.885 1.00 91.69 186 HIS A O 1
ATOM 1451 N N . PRO A 1 187 ? 1.530 1.532 16.981 1.00 94.75 187 PRO A N 1
ATOM 1452 C CA . PRO A 1 187 ? 2.484 1.815 15.899 1.00 94.75 187 PRO A CA 1
ATOM 1453 C C . PRO A 1 187 ? 1.858 2.343 14.604 1.00 94.75 187 PRO A C 1
ATOM 1455 O O . PRO A 1 187 ? 2.465 3.158 13.921 1.00 94.75 187 PRO A O 1
ATOM 1458 N N . VAL A 1 188 ? 0.631 1.923 14.271 1.00 97.06 188 VAL A N 1
ATOM 1459 C CA . VAL A 1 188 ? -0.090 2.463 13.103 1.00 97.06 188 VAL A CA 1
ATOM 1460 C C . VAL A 1 188 ? -0.444 3.940 13.292 1.00 97.06 188 VAL A C 1
ATOM 1462 O O . VAL A 1 188 ? -0.307 4.719 12.356 1.00 97.06 188 VAL A O 1
ATOM 1465 N N . ALA A 1 189 ? -0.852 4.344 14.498 1.00 96.88 189 ALA A N 1
ATOM 1466 C CA . ALA A 1 189 ? -1.175 5.738 14.783 1.00 96.88 189 ALA A CA 1
ATOM 1467 C C . ALA A 1 189 ? 0.110 6.581 14.812 1.00 96.88 189 ALA A C 1
ATOM 1469 O O . ALA A 1 189 ? 0.159 7.651 14.211 1.00 96.88 189 ALA A O 1
ATOM 1470 N N . THR A 1 190 ? 1.194 6.051 15.393 1.00 95.31 190 THR A N 1
ATOM 1471 C CA . THR A 1 190 ? 2.527 6.667 15.301 1.00 95.31 190 THR A CA 1
ATOM 1472 C C . THR A 1 190 ? 2.960 6.871 13.846 1.00 95.31 190 THR A C 1
ATOM 1474 O O . THR A 1 190 ? 3.490 7.917 13.500 1.00 95.31 190 THR A O 1
ATOM 1477 N N . ALA A 1 191 ? 2.745 5.883 12.974 1.00 94.62 191 ALA A N 1
ATOM 1478 C CA . ALA A 1 191 ? 3.199 5.954 11.590 1.00 94.62 191 ALA A CA 1
ATOM 1479 C C . ALA A 1 191 ? 2.341 6.869 10.703 1.00 94.62 191 ALA A C 1
ATOM 1481 O O . ALA A 1 191 ? 2.887 7.493 9.799 1.00 94.62 191 ALA A O 1
ATOM 1482 N N . LEU A 1 192 ? 1.022 6.932 10.928 1.00 95.50 192 LEU A N 1
ATOM 1483 C CA . LEU A 1 192 ? 0.075 7.576 10.004 1.00 95.50 192 LEU A CA 1
ATOM 1484 C C . LEU A 1 192 ? -0.544 8.878 10.531 1.00 95.50 192 LEU A C 1
ATOM 1486 O O . LEU A 1 192 ? -1.053 9.665 9.737 1.00 95.50 192 LEU A O 1
ATOM 1490 N N . VAL A 1 193 ? -0.488 9.135 11.840 1.00 94.94 193 VAL A N 1
ATOM 1491 C CA . VAL A 1 193 ? -1.101 10.317 12.476 1.00 94.94 193 VAL A CA 1
ATOM 1492 C C . VAL A 1 193 ? -0.056 11.214 13.138 1.00 94.94 193 VAL A C 1
ATOM 1494 O O . VAL A 1 193 ? -0.134 12.434 13.014 1.00 94.94 193 VAL A O 1
ATOM 1497 N N . ASP A 1 194 ? 0.933 10.641 13.827 1.00 92.38 194 ASP A N 1
ATOM 1498 C CA . ASP A 1 194 ? 1.924 11.430 14.564 1.00 92.38 194 ASP A CA 1
ATOM 1499 C C . ASP A 1 194 ? 2.910 12.138 13.621 1.00 92.38 194 ASP A C 1
ATOM 1501 O O . ASP A 1 194 ? 3.855 11.548 13.093 1.00 92.38 194 ASP A O 1
ATOM 1505 N N . SER A 1 195 ? 2.725 13.445 13.444 1.00 87.19 195 SER A N 1
ATOM 1506 C CA . SER A 1 195 ? 3.637 14.275 12.657 1.00 87.19 195 SER A CA 1
ATOM 1507 C C . SER A 1 195 ? 5.013 14.435 13.316 1.00 87.19 195 SER A C 1
ATOM 1509 O O . SER A 1 195 ? 5.975 14.786 12.635 1.00 87.19 195 SER A O 1
ATOM 1511 N N . ASN A 1 196 ? 5.155 14.162 14.613 1.00 86.94 196 ASN A N 1
ATOM 1512 C CA . ASN A 1 196 ? 6.408 14.299 15.358 1.00 86.94 196 ASN A CA 1
ATOM 1513 C C . ASN A 1 196 ? 7.111 12.961 15.607 1.00 86.94 196 ASN A C 1
ATOM 1515 O O . ASN A 1 196 ? 8.113 12.924 16.328 1.00 86.94 196 ASN A O 1
ATOM 1519 N N . ALA A 1 197 ? 6.628 11.876 14.995 1.00 88.12 197 ALA A N 1
ATOM 1520 C CA . ALA A 1 197 ? 7.237 10.564 15.123 1.00 88.12 197 ALA A CA 1
ATOM 1521 C C . ALA A 1 197 ? 8.731 10.610 14.761 1.00 88.12 197 ALA A C 1
ATOM 1523 O O . ALA A 1 197 ? 9.141 11.120 13.714 1.00 88.12 197 ALA A O 1
ATOM 1524 N N . ALA A 1 198 ? 9.562 10.041 15.636 1.00 87.06 198 ALA A N 1
ATOM 1525 C CA . ALA A 1 198 ? 10.993 9.933 15.391 1.00 87.06 198 ALA A CA 1
ATOM 1526 C C . ALA A 1 198 ? 11.277 9.042 14.169 1.00 87.06 198 ALA A C 1
ATOM 1528 O O . ALA A 1 198 ? 10.578 8.049 13.938 1.00 87.06 198 ALA A O 1
ATOM 1529 N N . ASN A 1 199 ? 12.343 9.365 13.428 1.00 84.50 199 ASN A N 1
ATOM 1530 C CA . ASN A 1 199 ? 12.817 8.510 12.339 1.00 84.50 199 ASN A CA 1
ATOM 1531 C C . ASN A 1 199 ? 13.227 7.138 12.898 1.00 84.50 199 ASN A C 1
ATOM 1533 O O . ASN A 1 199 ? 13.820 7.048 13.977 1.00 84.50 199 ASN A O 1
ATOM 1537 N N . ARG A 1 200 ? 12.952 6.079 12.138 1.00 88.75 200 ARG A N 1
ATOM 1538 C CA . ARG A 1 200 ? 13.400 4.713 12.429 1.00 88.75 200 ARG A CA 1
ATOM 1539 C C . ARG A 1 200 ? 14.347 4.240 11.326 1.00 88.75 200 ARG A C 1
ATOM 1541 O O . ARG A 1 200 ? 14.177 4.670 10.189 1.00 88.75 200 ARG A O 1
ATOM 1548 N N . PRO A 1 201 ? 15.326 3.379 11.646 1.00 90.56 201 PRO A N 1
ATOM 1549 C CA . PRO A 1 201 ? 16.183 2.771 10.635 1.00 90.56 201 PRO A CA 1
ATOM 1550 C C . PRO A 1 201 ? 15.392 1.811 9.739 1.00 90.56 201 PRO A C 1
ATOM 1552 O O . PRO A 1 201 ? 14.325 1.321 10.129 1.00 90.56 201 PRO A O 1
ATOM 1555 N N . THR A 1 202 ? 15.953 1.507 8.565 1.00 90.50 202 THR A N 1
ATOM 1556 C CA . THR A 1 202 ? 15.431 0.496 7.640 1.00 90.50 202 THR A CA 1
ATOM 1557 C C . THR A 1 202 ? 15.092 -0.786 8.398 1.00 90.50 202 THR A C 1
ATOM 1559 O O . THR A 1 202 ? 15.891 -1.277 9.198 1.00 90.50 202 THR A O 1
ATOM 1562 N N . THR A 1 203 ? 13.886 -1.310 8.182 1.00 91.44 203 THR A N 1
ATOM 1563 C CA . THR A 1 203 ? 13.332 -2.404 8.989 1.00 91.44 203 THR A CA 1
ATOM 1564 C C . THR A 1 203 ? 12.736 -3.491 8.106 1.00 91.44 203 THR A C 1
ATOM 1566 O O . THR A 1 203 ? 11.960 -3.208 7.195 1.00 91.44 203 THR A O 1
ATOM 1569 N N . ASN A 1 204 ? 13.046 -4.745 8.440 1.00 92.81 204 ASN A N 1
ATOM 1570 C CA . ASN A 1 204 ? 12.378 -5.918 7.892 1.00 92.81 204 ASN A CA 1
ATOM 1571 C C . ASN A 1 204 ? 11.327 -6.416 8.872 1.00 92.81 204 ASN A C 1
ATOM 1573 O O . ASN A 1 204 ? 11.592 -6.542 10.068 1.00 92.81 204 ASN A O 1
ATOM 1577 N N . VAL A 1 205 ? 10.159 -6.768 8.355 1.00 94.06 205 VAL A N 1
ATOM 1578 C CA . VAL A 1 205 ? 9.102 -7.403 9.135 1.00 94.06 205 VAL A CA 1
ATOM 1579 C C . VAL A 1 205 ? 8.680 -8.706 8.482 1.00 94.06 205 VAL A C 1
ATOM 1581 O O . VAL A 1 205 ? 8.763 -8.880 7.266 1.00 94.06 205 VAL A O 1
ATOM 1584 N N . SER A 1 206 ? 8.186 -9.626 9.299 1.00 94.81 206 SER A N 1
ATOM 1585 C CA . SER A 1 206 ? 7.529 -10.839 8.835 1.00 94.81 206 SER A CA 1
ATOM 1586 C C . SER A 1 206 ? 6.194 -10.944 9.546 1.00 94.81 206 SER A C 1
ATOM 1588 O O . SER A 1 206 ? 6.149 -10.932 10.773 1.00 94.81 206 SER A O 1
ATOM 1590 N N . VAL A 1 207 ? 5.122 -11.078 8.778 1.00 95.56 207 VAL A N 1
ATOM 1591 C CA . VAL A 1 207 ? 3.762 -11.226 9.296 1.00 95.56 207 VAL A CA 1
ATOM 1592 C C . VAL A 1 207 ? 3.103 -12.456 8.692 1.00 95.56 207 VAL A C 1
ATOM 1594 O O . VAL A 1 207 ? 3.468 -12.909 7.607 1.00 95.56 207 VAL A O 1
ATOM 1597 N N . MET A 1 208 ? 2.145 -13.020 9.418 1.00 95.06 208 MET A N 1
ATOM 1598 C CA . MET A 1 208 ? 1.321 -14.124 8.939 1.00 95.06 208 MET A CA 1
ATOM 1599 C C . MET A 1 208 ? -0.057 -13.589 8.571 1.00 95.06 208 MET A C 1
ATOM 1601 O O . MET A 1 208 ? -0.610 -12.751 9.288 1.00 95.06 208 MET A O 1
ATOM 1605 N N . THR A 1 209 ? -0.626 -14.079 7.471 1.00 94.94 209 THR A N 1
ATOM 1606 C CA . THR A 1 209 ? -2.027 -13.801 7.157 1.00 94.94 209 THR A CA 1
ATOM 1607 C C . THR A 1 209 ? -2.941 -14.397 8.219 1.00 94.94 209 THR A C 1
ATOM 1609 O O . THR A 1 209 ? -2.675 -15.469 8.766 1.00 94.94 209 THR A O 1
ATOM 1612 N N . LYS A 1 210 ? -4.054 -13.709 8.490 1.00 91.19 210 LYS A N 1
ATOM 1613 C CA . LYS A 1 210 ? -5.069 -14.141 9.463 1.00 91.19 210 LYS A CA 1
ATOM 1614 C C . LYS A 1 210 ? -5.623 -15.532 9.137 1.00 91.19 210 LYS A C 1
ATOM 1616 O O . LYS A 1 210 ? -5.934 -16.304 10.037 1.00 91.19 210 LYS A O 1
ATOM 1621 N N . ILE A 1 211 ? -5.763 -15.832 7.845 1.00 82.75 211 ILE A N 1
ATOM 1622 C CA . ILE A 1 211 ? -6.288 -17.094 7.314 1.00 82.75 211 ILE A CA 1
ATOM 1623 C C . ILE A 1 211 ? -5.281 -17.645 6.296 1.00 82.75 211 ILE A C 1
ATOM 1625 O O . ILE A 1 211 ? -4.675 -16.879 5.545 1.00 82.75 211 ILE A O 1
ATOM 1629 N N . GLY A 1 212 ? -5.088 -18.967 6.274 1.00 71.19 212 GLY A N 1
ATOM 1630 C CA . GLY A 1 212 ? -4.275 -19.659 5.263 1.00 71.19 212 GLY A CA 1
ATOM 1631 C C . GLY A 1 212 ? -2.764 -19.695 5.526 1.00 71.19 212 GLY A C 1
ATOM 1632 O O . GLY A 1 212 ? -2.043 -20.312 4.751 1.00 71.19 212 GLY A O 1
ATOM 1633 N N . SER A 1 213 ? -2.281 -19.089 6.618 1.00 79.94 213 SER A N 1
ATOM 1634 C CA . SER A 1 213 ? -0.878 -19.153 7.063 1.00 79.94 213 SER A CA 1
ATOM 1635 C C . SER A 1 213 ? 0.152 -18.779 5.986 1.00 79.94 213 SER A C 1
ATOM 1637 O O . SER A 1 213 ? 1.244 -19.348 5.936 1.00 79.94 213 SER A O 1
ATOM 1639 N N . VAL A 1 214 ? -0.161 -17.798 5.136 1.00 90.75 214 VAL A N 1
ATOM 1640 C CA . VAL A 1 214 ? 0.808 -17.240 4.189 1.00 90.75 214 VAL A CA 1
ATOM 1641 C C . VAL A 1 214 ? 1.721 -16.288 4.953 1.00 90.75 214 VAL A C 1
ATOM 1643 O O . VAL A 1 214 ? 1.257 -15.394 5.663 1.00 90.75 214 VAL A O 1
ATOM 1646 N N . ARG A 1 215 ? 3.034 -16.484 4.823 1.00 93.25 215 ARG A N 1
ATOM 1647 C CA . ARG A 1 215 ? 4.028 -15.573 5.390 1.00 93.25 215 ARG A CA 1
ATOM 1648 C C . ARG A 1 215 ? 4.304 -14.447 4.407 1.00 93.25 215 ARG A C 1
ATOM 1650 O O . ARG A 1 215 ? 4.760 -14.699 3.296 1.00 93.25 215 ARG A O 1
ATOM 1657 N N . ILE A 1 216 ? 4.101 -13.217 4.854 1.00 93.81 216 ILE A N 1
ATOM 1658 C CA . ILE A 1 216 ? 4.431 -12.003 4.112 1.00 93.81 216 ILE A CA 1
ATOM 1659 C C . ILE A 1 216 ? 5.662 -11.384 4.763 1.00 93.81 216 ILE A C 1
ATOM 1661 O O . ILE A 1 216 ? 5.729 -11.249 5.986 1.00 93.81 216 ILE A O 1
ATOM 1665 N N . ARG A 1 217 ? 6.648 -11.017 3.946 1.00 93.31 217 ARG A N 1
ATOM 1666 C CA . ARG A 1 217 ? 7.833 -10.288 4.394 1.00 93.31 217 ARG A CA 1
ATOM 1667 C C . ARG A 1 217 ? 7.797 -8.878 3.818 1.00 93.31 217 ARG A C 1
ATOM 1669 O O . ARG A 1 217 ? 7.631 -8.719 2.615 1.00 93.31 217 ARG A O 1
ATOM 1676 N N . GLY A 1 218 ? 7.939 -7.879 4.680 1.00 92.12 218 GLY A N 1
ATOM 1677 C CA . GLY A 1 218 ? 8.026 -6.472 4.296 1.00 92.12 218 GLY A CA 1
ATOM 1678 C C . GLY A 1 218 ? 9.424 -5.930 4.560 1.00 92.12 218 GLY A C 1
ATOM 1679 O O . GLY A 1 218 ? 10.026 -6.263 5.579 1.00 92.12 218 GLY A O 1
ATOM 1680 N N . LEU A 1 219 ? 9.918 -5.091 3.656 1.00 93.12 219 LEU A N 1
ATOM 1681 C CA . LEU A 1 219 ? 11.164 -4.339 3.780 1.00 93.12 219 LEU A CA 1
ATOM 1682 C C . LEU A 1 219 ? 10.810 -2.856 3.661 1.00 93.12 219 LEU A C 1
ATOM 1684 O O . LEU A 1 219 ? 10.252 -2.426 2.654 1.00 93.12 219 LEU A O 1
ATOM 1688 N N . PHE A 1 220 ? 11.128 -2.084 4.693 1.00 93.12 220 PHE A N 1
ATOM 1689 C CA . PHE A 1 220 ? 10.800 -0.666 4.778 1.00 93.12 220 PHE A CA 1
ATOM 1690 C C . PHE A 1 220 ? 12.085 0.139 4.828 1.00 93.12 220 PHE A C 1
ATOM 1692 O O . PHE A 1 220 ? 12.758 0.172 5.859 1.00 93.12 220 PHE A O 1
ATOM 1699 N N . LYS A 1 221 ? 12.421 0.765 3.700 1.00 88.75 221 LYS A N 1
ATOM 1700 C CA . LYS A 1 221 ? 13.585 1.638 3.552 1.00 88.75 221 LYS A CA 1
ATOM 1701 C C . LYS A 1 221 ? 13.374 2.934 4.331 1.00 88.75 221 LYS A C 1
ATOM 1703 O O . LYS A 1 221 ? 12.351 3.594 4.163 1.00 88.75 221 LYS A O 1
ATOM 1708 N N . ASP A 1 222 ? 14.351 3.304 5.151 1.00 87.69 222 ASP A N 1
ATOM 1709 C CA . ASP A 1 222 ? 14.377 4.616 5.794 1.00 87.69 222 ASP A CA 1
ATOM 1710 C C . ASP A 1 222 ? 14.954 5.700 4.877 1.00 87.69 222 ASP A C 1
ATOM 1712 O O . ASP A 1 222 ? 15.689 5.427 3.926 1.00 87.69 222 ASP A O 1
ATOM 1716 N N . LYS A 1 223 ? 14.646 6.957 5.205 1.00 76.94 223 LYS A N 1
ATOM 1717 C CA . LYS A 1 223 ? 15.043 8.134 4.420 1.00 76.94 223 LYS A CA 1
ATOM 1718 C C . LYS A 1 223 ? 16.555 8.343 4.284 1.00 76.94 223 LYS A C 1
ATOM 1720 O O . LYS A 1 223 ? 16.987 9.000 3.348 1.00 76.94 223 LYS A O 1
ATOM 1725 N N . GLY A 1 224 ? 17.339 7.894 5.266 1.00 75.69 224 GLY A N 1
ATOM 1726 C CA . GLY A 1 224 ? 18.784 8.107 5.322 1.00 75.69 224 GLY A CA 1
ATOM 1727 C C . GLY A 1 224 ? 19.564 7.013 4.605 1.00 75.69 224 GLY A C 1
ATOM 1728 O O . GLY A 1 224 ? 20.783 7.111 4.485 1.00 75.69 224 GLY A O 1
ATOM 1729 N N . SER A 1 225 ? 18.880 5.969 4.138 1.00 77.12 225 SER A N 1
ATOM 1730 C CA . SER A 1 225 ? 19.538 4.849 3.498 1.00 77.12 225 SER A CA 1
ATOM 1731 C C . SER A 1 225 ? 19.873 5.149 2.040 1.00 77.12 225 SER A C 1
ATOM 1733 O O . SER A 1 225 ? 18.992 5.300 1.190 1.00 77.12 225 SER A O 1
ATOM 1735 N N . ALA A 1 226 ? 21.171 5.183 1.747 1.00 73.56 226 ALA A N 1
ATOM 1736 C CA . ALA A 1 226 ? 21.701 5.395 0.404 1.00 73.56 226 ALA A CA 1
ATOM 1737 C C . ALA A 1 226 ? 21.655 4.136 -0.480 1.00 73.56 226 ALA A C 1
ATOM 1739 O O . ALA A 1 226 ? 21.994 4.208 -1.652 1.00 73.56 226 ALA A O 1
ATOM 1740 N N . VAL A 1 227 ? 21.249 2.978 0.052 1.00 73.12 227 VAL A N 1
ATOM 1741 C CA . VAL A 1 227 ? 21.238 1.726 -0.718 1.00 73.12 227 VAL A CA 1
ATOM 1742 C C . VAL A 1 227 ? 20.020 1.702 -1.670 1.00 73.12 227 VAL A C 1
ATOM 1744 O O . VAL A 1 227 ? 18.923 2.127 -1.276 1.00 73.12 227 VAL A O 1
ATOM 1747 N N . PRO A 1 228 ? 20.155 1.216 -2.917 1.00 74.25 228 PRO A N 1
ATOM 1748 C CA . PRO A 1 228 ? 19.014 1.017 -3.811 1.00 74.25 228 PRO A CA 1
ATOM 1749 C C . PRO A 1 228 ? 17.966 0.066 -3.193 1.00 74.25 228 PRO A C 1
ATOM 1751 O O . PRO A 1 228 ? 18.345 -0.962 -2.619 1.00 74.25 228 PRO A O 1
ATOM 1754 N N . PRO A 1 229 ? 16.648 0.334 -3.307 1.00 78.94 229 PRO A N 1
ATOM 1755 C CA . PRO A 1 229 ? 15.612 -0.530 -2.724 1.00 78.94 229 PRO A CA 1
ATOM 1756 C C . PRO A 1 229 ? 15.697 -1.993 -3.183 1.00 78.94 229 PRO A C 1
ATOM 1758 O O . PRO A 1 229 ? 15.484 -2.911 -2.393 1.00 78.94 229 PRO A O 1
ATOM 1761 N N . TRP A 1 230 ? 16.064 -2.224 -4.444 1.00 79.56 230 TRP A N 1
ATOM 1762 C CA . TRP A 1 230 ? 16.181 -3.567 -5.013 1.00 79.56 230 TRP A CA 1
ATOM 1763 C C . TRP A 1 230 ? 17.394 -4.335 -4.486 1.00 79.56 230 TRP A C 1
ATOM 1765 O O . TRP A 1 230 ? 17.286 -5.527 -4.205 1.00 79.56 230 TRP A O 1
ATOM 1775 N N . ALA A 1 231 ? 18.503 -3.643 -4.217 1.00 76.25 231 ALA A N 1
ATOM 1776 C CA . ALA A 1 231 ? 19.653 -4.223 -3.527 1.00 76.25 231 ALA A CA 1
ATOM 1777 C C . ALA A 1 231 ? 19.299 -4.654 -2.098 1.00 76.25 231 ALA A C 1
ATOM 1779 O O . ALA A 1 231 ? 19.643 -5.753 -1.658 1.00 76.25 231 ALA A O 1
ATOM 1780 N N . MET A 1 232 ? 18.537 -3.818 -1.387 1.00 80.44 232 MET A N 1
ATOM 1781 C CA . MET A 1 232 ? 18.025 -4.179 -0.066 1.00 80.44 232 MET A CA 1
ATOM 1782 C C . MET A 1 232 ? 17.082 -5.381 -0.118 1.00 80.44 232 MET A C 1
ATOM 1784 O O . MET A 1 232 ? 17.132 -6.213 0.783 1.00 80.44 232 MET A O 1
ATOM 1788 N N . ALA A 1 233 ? 16.220 -5.475 -1.134 1.00 83.94 233 ALA A N 1
ATOM 1789 C CA . ALA A 1 233 ? 15.296 -6.595 -1.287 1.00 83.94 233 ALA A CA 1
ATOM 1790 C C . ALA A 1 233 ? 16.050 -7.903 -1.558 1.00 83.94 233 ALA A C 1
ATOM 1792 O O . ALA A 1 233 ? 15.787 -8.897 -0.881 1.00 83.94 233 ALA A O 1
ATOM 1793 N N . ALA A 1 234 ? 17.033 -7.883 -2.463 1.00 79.81 234 ALA A N 1
ATOM 1794 C CA . ALA A 1 234 ? 17.869 -9.045 -2.750 1.00 79.81 234 ALA A CA 1
ATOM 1795 C C . ALA A 1 234 ? 18.587 -9.547 -1.484 1.00 79.81 234 ALA A C 1
ATOM 1797 O O . ALA A 1 234 ? 18.424 -10.701 -1.075 1.00 79.81 234 ALA A O 1
ATOM 1798 N N . LYS A 1 235 ? 19.278 -8.641 -0.774 1.00 78.94 235 LYS A N 1
ATOM 1799 C CA . LYS A 1 235 ? 19.969 -8.948 0.491 1.00 78.94 235 LYS A CA 1
ATOM 1800 C C . LYS A 1 235 ? 19.002 -9.391 1.591 1.00 78.94 235 LYS A C 1
ATOM 1802 O O . LYS A 1 235 ? 19.239 -10.381 2.277 1.00 78.94 235 LYS A O 1
ATOM 1807 N N . GLY A 1 236 ? 17.904 -8.663 1.773 1.00 80.69 236 GLY A N 1
ATOM 1808 C CA . GLY A 1 236 ? 16.929 -8.886 2.841 1.00 80.69 236 GLY A CA 1
ATOM 1809 C C . GLY A 1 236 ? 16.159 -10.197 2.700 1.00 80.69 236 GLY A C 1
ATOM 1810 O O . GLY A 1 236 ? 15.767 -10.793 3.708 1.00 80.69 236 GLY A O 1
ATOM 1811 N N . PHE A 1 237 ? 15.963 -10.668 1.467 1.00 81.50 237 PHE A N 1
ATOM 1812 C CA . PHE A 1 237 ? 15.275 -11.926 1.189 1.00 81.50 237 PHE A CA 1
ATOM 1813 C C . PHE A 1 237 ? 16.214 -13.082 0.846 1.00 81.50 237 PHE A C 1
ATOM 1815 O O . PHE A 1 237 ? 15.744 -14.219 0.822 1.00 81.50 237 PHE A O 1
ATOM 1822 N N . GLY A 1 238 ? 17.514 -12.818 0.689 1.00 78.81 238 GLY A N 1
ATOM 1823 C CA . GLY A 1 238 ? 18.526 -13.833 0.396 1.00 78.81 238 GLY A CA 1
ATOM 1824 C C . GLY A 1 238 ? 18.297 -14.497 -0.958 1.00 78.81 238 GLY A C 1
ATOM 1825 O O . GLY A 1 238 ? 18.441 -15.712 -1.071 1.00 78.81 238 GLY A O 1
ATOM 1826 N N . THR A 1 239 ? 17.851 -13.721 -1.945 1.00 77.31 239 THR A N 1
ATOM 1827 C CA . THR A 1 239 ? 17.544 -14.203 -3.293 1.00 77.31 239 THR A CA 1
ATOM 1828 C C . THR A 1 239 ? 17.871 -13.136 -4.319 1.00 77.31 239 THR A C 1
ATOM 1830 O O . THR A 1 239 ? 17.653 -11.950 -4.073 1.00 77.31 239 THR A O 1
ATOM 1833 N N . ASP A 1 240 ? 18.309 -13.573 -5.493 1.00 72.06 240 ASP A N 1
ATOM 1834 C CA . ASP A 1 240 ? 18.489 -12.683 -6.631 1.00 72.06 240 ASP A CA 1
ATOM 1835 C C . ASP A 1 240 ? 17.127 -12.213 -7.152 1.00 72.06 240 ASP A C 1
ATOM 1837 O O . ASP A 1 240 ? 16.111 -12.916 -7.045 1.00 72.06 240 ASP A O 1
ATOM 1841 N N . LEU A 1 241 ? 17.105 -11.004 -7.709 1.00 69.75 241 LEU A N 1
ATOM 1842 C CA . LEU A 1 241 ? 15.938 -10.440 -8.376 1.00 69.75 241 LEU A CA 1
ATOM 1843 C C . LEU A 1 241 ? 16.083 -10.628 -9.887 1.00 69.75 241 LEU A C 1
ATOM 1845 O O . LEU A 1 241 ? 17.131 -10.339 -10.461 1.00 69.75 241 LEU A O 1
ATOM 1849 N N . SER A 1 242 ? 15.010 -11.055 -10.553 1.00 71.88 242 SER A N 1
ATOM 1850 C CA . SER A 1 242 ? 14.982 -11.121 -12.017 1.00 71.88 242 SER A CA 1
ATOM 1851 C C . SER A 1 242 ? 14.752 -9.720 -12.592 1.00 71.88 242 SER A C 1
ATOM 1853 O O . SER A 1 242 ? 13.614 -9.282 -12.758 1.00 71.88 242 SER A O 1
ATOM 1855 N N . VAL A 1 243 ? 15.854 -9.006 -12.835 1.00 70.38 243 VAL A N 1
ATOM 1856 C CA . VAL A 1 243 ? 15.867 -7.590 -13.259 1.00 70.38 243 VAL A CA 1
ATOM 1857 C C . VAL A 1 243 ? 16.477 -7.371 -14.643 1.00 70.38 243 VAL A C 1
ATOM 1859 O O . VAL A 1 243 ? 16.515 -6.245 -15.123 1.00 70.38 243 VAL A O 1
ATOM 1862 N N . ALA A 1 244 ? 16.932 -8.433 -15.317 1.00 59.72 244 ALA A N 1
ATOM 1863 C CA . ALA A 1 244 ? 17.654 -8.347 -16.593 1.00 59.72 244 ALA A CA 1
ATOM 1864 C C . ALA A 1 244 ? 16.875 -7.630 -17.714 1.00 59.72 244 ALA A C 1
ATOM 1866 O O . ALA A 1 244 ? 17.470 -7.156 -18.678 1.00 59.72 244 ALA A O 1
ATOM 1867 N N . SER A 1 245 ? 15.549 -7.553 -17.593 1.00 64.06 245 SER A N 1
ATOM 1868 C CA . SER A 1 245 ? 14.661 -6.875 -18.537 1.00 64.06 245 SER A CA 1
ATOM 1869 C C . SER A 1 245 ? 13.916 -5.690 -17.920 1.00 64.06 245 SER A C 1
ATOM 1871 O O . SER A 1 245 ? 12.864 -5.310 -18.437 1.00 64.06 245 SER A O 1
ATOM 1873 N N . TRP A 1 246 ? 14.374 -5.163 -16.783 1.00 69.44 246 TRP A N 1
ATOM 1874 C CA . TRP A 1 246 ? 13.807 -3.944 -16.213 1.00 69.44 246 TRP A CA 1
ATOM 1875 C C . TRP A 1 246 ? 14.261 -2.728 -17.002 1.00 69.44 246 TRP A C 1
ATOM 1877 O O . TRP A 1 246 ? 15.344 -2.714 -17.573 1.00 69.44 246 TRP A O 1
ATOM 1887 N N . TRP A 1 247 ? 13.381 -1.740 -17.053 1.00 61.12 247 TRP A N 1
ATOM 1888 C CA . TRP A 1 247 ? 13.613 -0.461 -17.698 1.00 61.12 247 TRP A CA 1
ATOM 1889 C C . TRP A 1 247 ? 13.591 0.560 -16.581 1.00 61.12 247 TRP A C 1
ATOM 1891 O O . TRP A 1 247 ? 12.634 0.595 -15.805 1.00 61.12 247 TRP A O 1
ATOM 1901 N N . ASP A 1 248 ? 14.633 1.357 -16.487 1.00 56.81 248 ASP A N 1
ATOM 1902 C CA . ASP A 1 248 ? 14.659 2.515 -15.620 1.00 56.81 248 ASP A CA 1
ATOM 1903 C C . ASP A 1 248 ? 15.119 3.654 -16.558 1.00 56.81 248 ASP A C 1
ATOM 1905 O O . ASP A 1 248 ? 16.171 3.605 -17.182 1.00 56.81 248 ASP A O 1
ATOM 1909 N N . GLU A 1 249 ? 14.162 4.543 -16.862 1.00 50.94 249 GLU A N 1
ATOM 1910 C CA . GLU A 1 249 ? 14.137 5.545 -17.953 1.00 50.94 249 GLU A CA 1
ATOM 1911 C C . GLU A 1 249 ? 13.607 5.155 -19.363 1.00 50.94 249 GLU A C 1
ATOM 1913 O O . GLU A 1 249 ? 13.213 4.029 -19.667 1.00 50.94 249 GLU A O 1
ATOM 1918 N N . ASN A 1 250 ? 13.517 6.183 -20.230 1.00 45.06 250 ASN A N 1
ATOM 1919 C CA . ASN A 1 250 ? 12.908 6.192 -21.572 1.00 45.06 250 ASN A CA 1
ATOM 1920 C C . ASN A 1 250 ? 13.726 5.461 -22.655 1.00 45.06 250 ASN A C 1
ATOM 1922 O O . ASN A 1 250 ? 13.333 5.447 -23.825 1.00 45.06 250 ASN A O 1
ATOM 1926 N N . TYR A 1 251 ? 14.868 4.875 -22.300 1.00 43.25 251 TYR A N 1
ATOM 1927 C CA . TYR A 1 251 ? 15.733 4.139 -23.216 1.00 43.25 251 TYR A CA 1
ATOM 1928 C C . TYR A 1 251 ? 15.811 2.690 -22.744 1.00 43.25 251 TYR A C 1
ATOM 1930 O O . TYR A 1 251 ? 16.023 2.435 -21.569 1.00 43.25 251 TYR A O 1
ATOM 1938 N N . GLY A 1 252 ? 15.628 1.730 -23.656 1.00 40.53 252 GLY A N 1
ATOM 1939 C CA . GLY A 1 252 ? 15.556 0.290 -23.358 1.00 40.53 252 GLY A CA 1
ATOM 1940 C C . GLY A 1 252 ? 16.865 -0.371 -22.939 1.00 40.53 252 GLY A C 1
ATOM 1941 O O . GLY A 1 252 ? 17.181 -1.460 -23.414 1.00 40.53 252 GLY A O 1
ATOM 1942 N N . ILE A 1 253 ? 17.640 0.295 -22.090 1.00 43.28 253 ILE A N 1
ATOM 1943 C CA . ILE A 1 253 ? 18.828 -0.243 -21.449 1.00 43.28 253 ILE A CA 1
ATOM 1944 C C . ILE A 1 253 ? 18.418 -0.606 -20.018 1.00 43.28 253 ILE A C 1
ATOM 1946 O O . ILE A 1 253 ? 17.878 0.249 -19.324 1.00 43.28 253 ILE A O 1
ATOM 1950 N N . PRO A 1 254 ? 18.674 -1.839 -19.550 1.00 45.72 254 PRO A N 1
ATOM 1951 C CA . PRO A 1 254 ? 18.515 -2.171 -18.144 1.00 45.72 254 PRO A CA 1
ATOM 1952 C C . PRO A 1 254 ? 19.468 -1.308 -17.321 1.00 45.72 254 PRO A C 1
ATOM 1954 O O . PRO A 1 254 ? 20.681 -1.535 -17.314 1.00 45.72 254 PRO A O 1
ATOM 1957 N N . SER A 1 255 ? 18.939 -0.273 -16.680 1.00 48.75 255 SER A N 1
ATOM 1958 C CA . SER A 1 255 ? 19.702 0.607 -15.813 1.00 48.75 255 SER A CA 1
ATOM 1959 C C . SER A 1 255 ? 19.604 0.087 -14.386 1.00 48.75 255 SER A C 1
ATOM 1961 O O . SER A 1 255 ? 18.542 -0.194 -13.838 1.00 48.75 255 SER A O 1
ATOM 1963 N N . LEU A 1 256 ? 20.762 -0.062 -13.762 1.00 49.62 256 LEU A N 1
ATOM 1964 C CA . LEU A 1 256 ? 20.840 -0.049 -12.307 1.00 49.62 256 LEU A CA 1
ATOM 1965 C C . LEU A 1 256 ? 21.102 1.372 -11.785 1.00 49.62 256 LEU A C 1
ATOM 1967 O O . LEU A 1 256 ? 21.242 1.526 -10.576 1.00 49.62 256 LEU A O 1
ATOM 1971 N N . CYS A 1 257 ? 21.225 2.382 -12.666 1.00 51.03 257 CYS A N 1
ATOM 1972 C CA . CYS A 1 257 ? 21.920 3.634 -12.349 1.00 51.03 257 CYS A CA 1
ATOM 1973 C C . CYS A 1 257 ? 21.593 4.865 -13.213 1.00 51.03 257 CYS A C 1
ATOM 1975 O O . CYS A 1 257 ? 22.456 5.741 -13.303 1.00 51.03 257 CYS A O 1
ATOM 1977 N N . ASP A 1 258 ? 20.430 4.962 -13.862 1.00 39.53 258 ASP A N 1
ATOM 1978 C CA . ASP A 1 258 ? 20.099 6.221 -14.552 1.00 39.53 258 ASP A CA 1
ATOM 1979 C C . ASP A 1 258 ? 19.331 7.149 -13.595 1.00 39.53 258 ASP A C 1
ATOM 1981 O O . ASP A 1 258 ? 18.421 6.728 -12.890 1.00 39.53 258 ASP A O 1
ATOM 1985 N N . GLY A 1 259 ? 19.807 8.384 -13.439 1.00 40.31 259 GLY A N 1
ATOM 1986 C CA . GLY A 1 259 ? 19.222 9.391 -12.538 1.00 40.31 259 GLY A CA 1
ATOM 1987 C C . GLY A 1 259 ? 19.577 9.313 -11.038 1.00 40.31 259 GLY A C 1
ATOM 1988 O O . GLY A 1 259 ? 19.628 10.359 -10.384 1.00 40.31 259 GLY A O 1
ATOM 1989 N N . ASP A 1 260 ? 19.886 8.140 -10.478 1.00 44.12 260 ASP A N 1
ATOM 1990 C CA . ASP A 1 260 ? 20.184 7.995 -9.042 1.00 44.12 260 ASP A CA 1
ATOM 1991 C C . ASP A 1 260 ? 21.684 8.151 -8.694 1.00 44.12 260 ASP A C 1
ATOM 1993 O O . ASP A 1 260 ? 22.560 7.421 -9.163 1.00 44.12 260 ASP A O 1
ATOM 1997 N N . ALA A 1 261 ? 22.004 9.081 -7.785 1.00 48.88 261 ALA A N 1
ATOM 1998 C CA . ALA A 1 261 ? 23.373 9.340 -7.331 1.00 48.88 261 ALA A CA 1
ATOM 1999 C C . ALA A 1 261 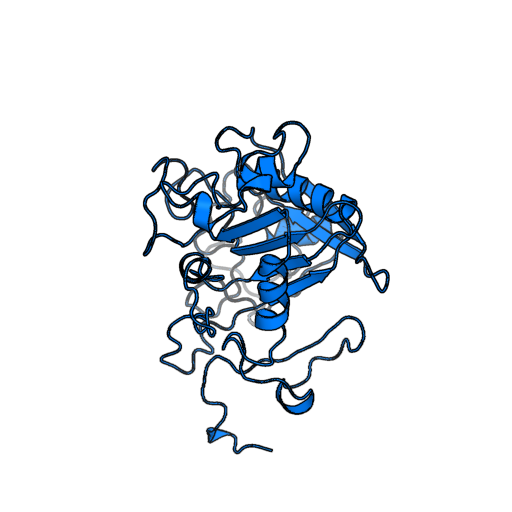? 23.771 8.472 -6.117 1.00 48.88 261 ALA A C 1
ATOM 2001 O O . ALA A 1 261 ? 23.683 8.900 -4.966 1.00 48.88 261 ALA A O 1
ATOM 2002 N N . TYR A 1 262 ? 24.299 7.271 -6.366 1.00 52.44 262 TYR A N 1
ATOM 2003 C CA . TYR A 1 262 ? 24.773 6.349 -5.315 1.00 52.44 262 TYR A CA 1
ATOM 2004 C C . TYR A 1 262 ? 26.226 6.577 -4.848 1.00 52.44 262 TYR A C 1
ATOM 2006 O O . TYR A 1 262 ? 26.786 5.747 -4.137 1.00 52.44 262 TYR A O 1
ATOM 2014 N N . GLY A 1 263 ? 26.858 7.703 -5.204 1.00 52.22 263 GLY A N 1
ATOM 2015 C CA . GLY A 1 263 ? 28.292 7.960 -4.966 1.00 52.22 263 GLY A CA 1
ATOM 2016 C C . GLY A 1 263 ? 28.744 8.037 -3.497 1.00 52.22 263 GLY A C 1
ATOM 2017 O O . GLY A 1 263 ? 29.941 8.119 -3.237 1.00 52.22 263 GLY A O 1
ATOM 2018 N N . VAL A 1 264 ? 27.809 8.023 -2.542 1.00 48.78 264 VAL A N 1
ATOM 2019 C CA . VAL A 1 264 ? 28.088 7.968 -1.093 1.00 48.78 264 VAL A CA 1
ATOM 2020 C C . VAL A 1 264 ? 28.060 6.547 -0.523 1.00 48.78 264 VAL A C 1
ATOM 2022 O O . VAL A 1 264 ? 28.398 6.352 0.644 1.00 48.78 264 VAL A O 1
ATOM 2025 N N . ALA A 1 265 ? 27.631 5.558 -1.308 1.00 51.38 265 ALA A N 1
ATOM 2026 C CA . ALA A 1 265 ? 27.668 4.168 -0.891 1.00 51.38 265 ALA A CA 1
ATOM 2027 C C . ALA A 1 265 ? 29.115 3.644 -0.922 1.00 51.38 265 ALA A C 1
ATOM 2029 O O . ALA A 1 265 ? 29.929 4.080 -1.735 1.00 51.38 265 ALA A O 1
ATOM 2030 N N . ARG A 1 266 ? 29.447 2.736 0.004 1.00 47.16 266 ARG A N 1
ATOM 2031 C CA . ARG A 1 266 ? 30.814 2.220 0.188 1.00 47.16 266 ARG A CA 1
ATOM 2032 C C . ARG A 1 266 ? 31.329 1.465 -1.042 1.00 47.16 266 ARG A C 1
ATOM 2034 O O . ARG A 1 266 ? 32.509 1.583 -1.361 1.00 47.16 266 ARG A O 1
ATOM 2041 N N . ASP A 1 267 ? 30.433 0.764 -1.729 1.00 51.16 267 ASP A N 1
ATOM 2042 C CA . ASP A 1 267 ? 30.706 0.004 -2.944 1.00 51.16 267 ASP A CA 1
ATOM 2043 C C . ASP A 1 267 ? 29.997 0.628 -4.151 1.00 51.16 267 ASP A C 1
ATOM 2045 O O . ASP A 1 267 ? 28.921 1.221 -4.036 1.00 51.16 267 ASP A O 1
ATOM 2049 N N . ALA A 1 268 ? 30.612 0.515 -5.330 1.00 50.97 268 ALA A N 1
ATOM 2050 C CA . ALA A 1 268 ? 30.044 1.046 -6.562 1.00 50.97 268 ALA A CA 1
ATOM 2051 C C . ALA A 1 268 ? 28.882 0.160 -7.039 1.00 50.97 268 ALA A C 1
ATOM 2053 O O . ALA A 1 268 ? 29.094 -0.932 -7.560 1.00 50.97 268 ALA A O 1
ATOM 2054 N N . PHE A 1 269 ? 27.656 0.666 -6.906 1.00 52.00 269 PHE A N 1
ATOM 2055 C CA . PHE A 1 269 ? 26.440 0.022 -7.426 1.00 52.00 269 PHE A CA 1
ATOM 2056 C C . PHE A 1 269 ? 26.235 0.251 -8.931 1.00 52.00 269 PHE A C 1
ATOM 2058 O O . PHE A 1 269 ? 25.384 -0.388 -9.544 1.00 52.00 269 PHE A O 1
ATOM 2065 N N . CYS A 1 270 ? 27.040 1.138 -9.524 1.00 51.69 270 CYS A N 1
ATOM 2066 C CA . CYS A 1 270 ? 26.927 1.573 -10.908 1.00 51.69 270 CYS A CA 1
ATOM 2067 C C . CYS A 1 270 ? 28.100 1.151 -11.773 1.00 51.69 270 CYS A C 1
ATOM 2069 O O . CYS A 1 270 ? 29.253 1.177 -11.342 1.00 51.69 270 CYS A O 1
ATOM 2071 N N . LEU A 1 271 ? 27.804 0.843 -13.038 1.00 53.91 271 LEU A N 1
ATOM 2072 C CA . LEU A 1 271 ? 28.821 0.725 -14.073 1.00 53.91 271 LEU A CA 1
ATOM 2073 C C . LEU A 1 271 ? 29.433 2.112 -14.303 1.00 53.91 271 LEU A C 1
ATOM 2075 O O . LEU A 1 271 ? 28.817 2.990 -14.895 1.00 53.91 271 LEU A O 1
ATOM 2079 N N . THR A 1 272 ? 30.654 2.317 -13.820 1.00 50.12 272 THR A N 1
ATOM 2080 C CA . THR A 1 272 ? 31.372 3.600 -13.908 1.00 50.12 272 THR A CA 1
ATOM 2081 C C . THR A 1 272 ? 32.219 3.742 -15.178 1.00 50.12 272 THR A C 1
ATOM 2083 O O . THR A 1 272 ? 32.823 4.789 -15.406 1.00 50.12 272 THR A O 1
ATOM 2086 N N . ASN A 1 273 ? 32.274 2.706 -16.022 1.00 53.72 273 ASN A N 1
ATOM 2087 C CA . ASN A 1 273 ? 33.129 2.683 -17.207 1.00 53.72 273 ASN A CA 1
ATOM 2088 C C . ASN A 1 273 ? 32.432 3.310 -18.423 1.00 53.72 273 ASN A C 1
ATOM 2090 O O . ASN A 1 273 ? 31.426 2.791 -18.901 1.00 53.72 273 ASN A O 1
ATOM 2094 N N . ASN A 1 274 ? 33.020 4.376 -18.973 1.00 50.41 274 ASN A N 1
ATOM 2095 C CA . ASN A 1 274 ? 32.657 4.945 -20.272 1.00 50.41 274 ASN A CA 1
ATOM 2096 C C . ASN A 1 274 ? 33.910 5.024 -21.177 1.00 50.41 274 ASN A C 1
ATOM 2098 O O . ASN A 1 274 ? 34.863 5.713 -20.801 1.00 50.41 274 ASN A O 1
ATOM 2102 N N . PRO A 1 275 ? 33.943 4.351 -22.348 1.00 59.78 275 PRO A N 1
ATOM 2103 C CA . PRO A 1 275 ? 32.879 3.520 -22.913 1.00 59.78 275 PRO A CA 1
ATOM 2104 C C . PRO A 1 275 ? 32.702 2.194 -22.165 1.00 59.78 275 PRO A C 1
ATOM 2106 O O . PRO A 1 275 ? 33.647 1.632 -21.606 1.00 59.78 275 PRO A O 1
ATOM 2109 N N . LEU A 1 276 ? 31.472 1.679 -22.185 1.00 60.38 276 LEU A N 1
ATOM 2110 C CA . LEU A 1 276 ? 31.151 0.358 -21.654 1.00 60.38 276 LEU A CA 1
ATOM 2111 C C . LEU A 1 276 ? 31.916 -0.708 -22.455 1.00 60.38 276 LEU A C 1
ATOM 2113 O O . LEU A 1 276 ? 31.837 -0.757 -23.682 1.00 60.38 276 LEU A O 1
ATOM 2117 N N . SER A 1 277 ? 32.678 -1.560 -21.767 1.00 57.44 277 SER A N 1
ATOM 2118 C CA . SER A 1 277 ? 33.396 -2.670 -22.404 1.00 57.44 277 SER A CA 1
ATOM 2119 C C . SER A 1 277 ? 32.467 -3.873 -22.556 1.00 57.44 277 SER A C 1
ATOM 2121 O O . SER A 1 277 ? 32.204 -4.577 -21.581 1.00 57.44 277 SER A O 1
ATOM 2123 N N . LEU A 1 278 ? 31.977 -4.100 -23.775 1.00 50.59 278 LEU A N 1
ATOM 2124 C CA . LEU A 1 278 ? 31.158 -5.260 -24.136 1.00 50.59 278 LEU A CA 1
ATOM 2125 C C . LEU A 1 278 ? 32.031 -6.416 -24.653 1.00 50.59 278 LEU A C 1
ATOM 2127 O O . LEU A 1 278 ? 33.116 -6.209 -25.202 1.00 50.59 278 LEU A O 1
ATOM 2131 N N . ARG A 1 279 ? 31.545 -7.648 -24.499 1.00 45.78 279 ARG A N 1
ATOM 2132 C CA . ARG A 1 279 ? 32.055 -8.835 -25.193 1.00 45.78 279 ARG A CA 1
ATOM 2133 C C . ARG A 1 279 ? 31.747 -8.735 -26.698 1.00 45.78 279 ARG A C 1
ATOM 2135 O O . ARG A 1 279 ? 30.866 -7.972 -27.094 1.00 45.78 279 ARG A O 1
ATOM 2142 N N . PRO A 1 280 ? 32.422 -9.529 -27.555 1.00 52.47 280 PRO A N 1
ATOM 2143 C CA . PRO A 1 280 ? 32.181 -9.517 -29.004 1.00 52.47 280 PRO A CA 1
ATOM 2144 C C . PRO A 1 280 ? 30.739 -9.838 -29.430 1.00 52.47 280 PRO A C 1
ATOM 2146 O O . PRO A 1 280 ? 30.347 -9.493 -30.538 1.00 52.47 280 PRO A O 1
ATOM 2149 N N . ASP A 1 281 ? 29.961 -10.494 -28.567 1.00 46.66 281 ASP A N 1
ATOM 2150 C CA . ASP A 1 281 ? 28.544 -10.818 -28.774 1.00 46.66 281 ASP A CA 1
ATOM 2151 C C . ASP A 1 281 ? 27.580 -9.737 -28.243 1.00 46.66 281 ASP A C 1
ATOM 2153 O O . ASP A 1 281 ? 26.367 -9.930 -28.259 1.00 46.66 281 ASP A O 1
ATOM 2157 N N . GLY A 1 282 ? 28.103 -8.597 -27.778 1.00 38.31 282 GLY A N 1
ATOM 2158 C CA . GLY A 1 282 ? 27.314 -7.483 -27.252 1.00 38.31 282 GLY A CA 1
ATOM 2159 C C . GLY A 1 282 ? 26.895 -7.628 -25.787 1.00 38.31 282 GLY A C 1
ATOM 2160 O O . GLY A 1 282 ? 26.194 -6.756 -25.281 1.00 38.31 282 GLY A O 1
ATOM 2161 N N . THR A 1 283 ? 27.321 -8.686 -25.087 1.00 43.25 283 THR A N 1
ATOM 2162 C CA . THR A 1 283 ? 27.003 -8.900 -23.662 1.00 43.25 283 THR A CA 1
ATOM 2163 C C . THR A 1 283 ? 28.058 -8.294 -22.729 1.00 43.25 283 THR A C 1
ATOM 2165 O O . THR A 1 283 ? 29.181 -8.000 -23.139 1.00 43.25 283 THR A O 1
ATOM 2168 N N . PHE A 1 284 ? 27.738 -8.096 -21.448 1.00 47.47 284 PHE A N 1
ATOM 2169 C CA . PHE A 1 284 ? 28.720 -7.620 -20.471 1.00 47.47 284 PHE A CA 1
ATOM 2170 C C . PHE A 1 284 ? 29.681 -8.741 -20.015 1.00 47.47 284 PHE A C 1
ATOM 2172 O O . PHE A 1 284 ? 29.315 -9.918 -19.950 1.00 47.47 284 PHE A O 1
ATOM 2179 N N . PRO A 1 285 ? 30.940 -8.413 -19.663 1.00 42.84 285 PRO A N 1
ATOM 2180 C CA . PRO A 1 285 ? 31.874 -9.371 -19.079 1.00 42.84 285 PRO A CA 1
ATOM 2181 C C . PRO A 1 285 ? 31.415 -9.925 -17.721 1.00 42.84 285 PRO A C 1
ATOM 2183 O O . PRO A 1 285 ? 31.753 -11.068 -17.412 1.00 42.84 285 PRO A O 1
ATOM 2186 N N . PHE A 1 286 ? 30.602 -9.177 -16.970 1.00 44.44 286 PHE A N 1
ATOM 2187 C CA . PHE A 1 286 ? 30.008 -9.587 -15.695 1.00 44.44 286 PHE A CA 1
ATOM 2188 C C . PHE A 1 286 ? 28.482 -9.466 -15.7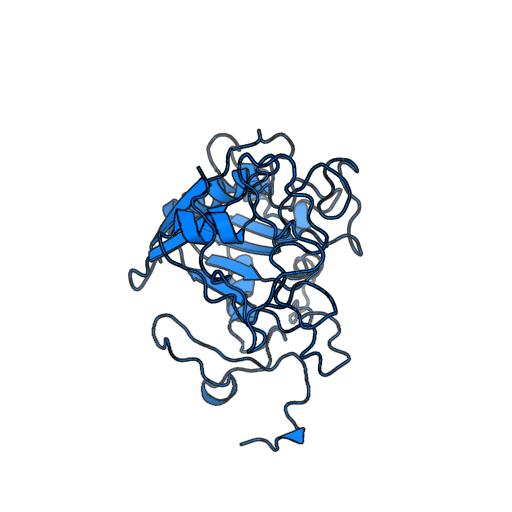70 1.00 44.44 286 PHE A C 1
ATOM 2190 O O . PHE A 1 286 ? 27.968 -8.550 -16.409 1.00 44.44 286 PHE A O 1
ATOM 2197 N N . ASN A 1 287 ? 27.771 -10.417 -15.161 1.00 39.50 287 ASN A N 1
ATOM 2198 C CA . ASN A 1 287 ? 26.315 -10.474 -15.203 1.00 39.50 287 ASN A CA 1
ATOM 2199 C C . ASN A 1 287 ? 25.726 -9.334 -14.353 1.00 39.50 287 ASN A C 1
ATOM 2201 O O . ASN A 1 287 ? 26.113 -9.171 -13.197 1.00 39.50 287 ASN A O 1
ATOM 2205 N N . VAL A 1 288 ? 24.785 -8.576 -14.920 1.00 46.50 288 VAL A N 1
ATOM 2206 C CA . VAL A 1 288 ? 24.050 -7.478 -14.253 1.00 46.50 288 VAL A CA 1
ATOM 2207 C C . VAL A 1 288 ? 23.204 -8.006 -13.075 1.00 46.50 288 VAL A C 1
ATOM 2209 O O . VAL A 1 288 ? 22.781 -7.256 -12.205 1.00 46.50 288 VAL A O 1
ATOM 2212 N N . GLU A 1 289 ? 23.008 -9.326 -13.029 1.00 42.62 289 GLU A N 1
ATOM 2213 C CA . GLU A 1 289 ? 22.233 -10.058 -12.025 1.00 42.62 289 GLU A CA 1
ATOM 2214 C C . GLU A 1 289 ? 22.924 -10.188 -10.659 1.00 42.62 289 GLU A C 1
ATOM 2216 O O . GLU A 1 289 ? 22.246 -10.441 -9.669 1.00 42.62 289 GLU A O 1
ATOM 2221 N N . ASN A 1 290 ? 24.239 -9.957 -10.571 1.00 38.38 290 ASN A N 1
ATOM 2222 C CA . ASN A 1 290 ? 24.947 -9.969 -9.294 1.00 38.38 290 ASN A CA 1
ATOM 2223 C C . ASN A 1 290 ? 25.217 -8.536 -8.850 1.00 38.38 290 ASN A C 1
ATOM 2225 O O . ASN A 1 290 ? 26.293 -7.985 -9.092 1.00 38.38 290 ASN A O 1
ATOM 2229 N N . LEU A 1 291 ? 24.230 -7.956 -8.165 1.00 40.62 291 LEU A N 1
ATOM 2230 C CA . LEU A 1 291 ? 24.478 -6.937 -7.149 1.00 40.62 291 LEU A CA 1
ATOM 2231 C C . LEU A 1 291 ? 25.634 -7.439 -6.280 1.00 40.62 291 LEU A C 1
ATOM 2233 O O . LEU A 1 291 ? 25.460 -8.354 -5.476 1.00 40.62 291 LEU A O 1
ATOM 2237 N N . MET A 1 292 ? 26.835 -6.912 -6.524 1.00 35.44 292 MET A N 1
ATOM 2238 C CA . MET A 1 292 ? 28.006 -7.271 -5.741 1.00 35.44 292 MET A CA 1
ATOM 2239 C C . MET A 1 292 ? 27.712 -6.971 -4.275 1.00 35.44 292 MET A C 1
ATOM 2241 O O . MET A 1 292 ? 27.058 -5.976 -3.964 1.00 35.44 292 MET A O 1
ATOM 2245 N N . ASP A 1 293 ? 28.151 -7.897 -3.427 1.00 38.75 293 ASP A N 1
ATOM 2246 C CA . ASP A 1 293 ? 27.979 -7.937 -1.979 1.00 38.75 293 ASP A CA 1
ATOM 2247 C C . ASP A 1 293 ? 27.909 -6.528 -1.369 1.00 38.75 293 ASP A C 1
ATOM 2249 O O . ASP A 1 293 ? 28.897 -5.799 -1.332 1.00 38.75 293 ASP A O 1
ATOM 2253 N N . ALA A 1 294 ? 26.707 -6.107 -0.970 1.00 34.72 294 ALA A N 1
ATOM 2254 C CA . ALA A 1 294 ? 26.496 -4.799 -0.368 1.00 34.72 294 ALA A CA 1
ATOM 2255 C C . ALA A 1 294 ? 26.908 -4.874 1.111 1.00 34.72 294 ALA A C 1
ATOM 2257 O O . ALA A 1 294 ? 26.038 -5.096 1.963 1.00 34.72 294 ALA A O 1
ATOM 2258 N N . GLU A 1 295 ? 28.205 -4.765 1.421 1.00 37.19 295 GLU A N 1
ATOM 2259 C CA . GLU A 1 295 ? 28.743 -4.744 2.799 1.00 37.19 295 GLU A CA 1
ATOM 2260 C C . GLU A 1 295 ? 28.746 -3.354 3.452 1.00 37.19 295 GLU A C 1
ATOM 2262 O O . GLU A 1 295 ? 29.628 -2.508 3.163 1.00 37.19 295 GLU A O 1
#

Sequence (295 aa):
MDAPEERKHGLCYLYADANNPTLRHFRDVGYDCLGQGGNDPVSHTLRQARNATYWAIFNDQFNGIAEKLDKTRVCSGGDLFNAHAKGAVAFEPSTGGYVLQTSTPNFPDPTTATSDIGDDFVRLGCQHDNNVEYAQHLFGMSLAEDAIKIMGQGWQAARLCSANHYRDMHELLASDALRHADLRHHPVATALVDSNAANRPTTNVSVMTKIGSVRIRGLFKDKGSAVPPWAMAAKGFGTDLSVASWWDENYGIPSLCDGDAYGVARDAFCLTNNPLSLRPDGTFPFNVENLMDAE

Radius of gyration: 20.76 Å; chains: 1; bounding box: 58×42×52 Å

InterPro domains:
  IPR004947 Deoxyribonuclease II [PF03265] (5-261)
  IPR004947 Deoxyribonuclease II [PTHR10858] (5-262)

Secondary structure (DSSP, 8-state):
---GGG--STT--EE--SS--S-EEGGGGTPPSTTSSSSSHHHHHHHGGGG-SEEEEEES-GGGT--BS-TTS-TTSSSSPPP--EEEEEEETTTEEEEEEE--TT-S-GGGGG--SS-----SS---S--GGG---EEEEEE-HHHHHHHHHHHHHHT--STTTBTT-HHHHB-HHHHTS-TTT-HHHHHHT-TTPPP---EEEEEEBTTTT-EEEEEE--TT--S-HHHHHHHHHTS----TT---SSSSS--SSSS---TTSSS--S---SS----TTS--SS-TT------